Protein AF-A0A537SNF6-F1 (afdb_monomer_lite)

Sequence (215 aa):
MTAASTDTLTTLDEIVDNFSLLEEWDDRYRYVIELGRTLNPLPERQRIDANKVQGCASQVWLATTVHPDGQSGPILTFIGDSDAHIVRGLIAILFAMFSGKRAGDILSTDAIAVFNRLGLREHLTPQRSNGFRSMVERIRMDARAALLARHLLGCFRWSRSNPPKERKRLLGPGDNLPGAFARVIGEGNARERRDCADQRLLASRRRFADDAVLG

Structure (mmCIF, N/CA/C/O backbone):
data_AF-A0A537SNF6-F1
#
_entry.id   AF-A0A537SNF6-F1
#
loop_
_atom_site.group_PDB
_atom_site.id
_atom_site.type_symbol
_atom_site.label_atom_id
_atom_site.label_alt_id
_atom_site.label_comp_id
_atom_site.label_asym_id
_atom_site.label_entity_id
_atom_site.label_seq_id
_atom_site.pdbx_PDB_ins_code
_atom_site.Cartn_x
_atom_site.Cartn_y
_atom_site.Cartn_z
_atom_site.occupancy
_atom_site.B_iso_or_equiv
_atom_site.auth_seq_id
_atom_site.auth_comp_id
_atom_site.auth_asym_id
_atom_site.auth_atom_id
_atom_site.pdbx_PDB_model_num
ATOM 1 N N . MET A 1 1 ? -24.043 22.548 -1.524 1.00 34.47 1 MET A N 1
ATOM 2 C CA . MET A 1 1 ? -24.149 21.101 -1.809 1.00 34.47 1 MET A CA 1
ATOM 3 C C . MET A 1 1 ? -22.881 20.696 -2.543 1.00 34.47 1 MET A C 1
ATOM 5 O O . MET A 1 1 ? -22.803 20.874 -3.747 1.00 34.47 1 MET A O 1
ATOM 9 N N . THR A 1 2 ? -21.849 20.286 -1.812 1.00 29.45 2 THR A N 1
ATOM 10 C CA . THR A 1 2 ? -20.554 19.875 -2.375 1.00 29.45 2 THR A CA 1
ATOM 11 C C . THR A 1 2 ? -20.444 18.364 -2.250 1.00 29.45 2 THR A C 1
ATOM 13 O O . THR A 1 2 ? -20.265 17.846 -1.148 1.00 29.45 2 THR A O 1
ATOM 16 N N . ALA A 1 3 ? -20.611 17.666 -3.372 1.00 33.34 3 ALA A N 1
ATOM 17 C CA . ALA A 1 3 ? -20.217 16.272 -3.495 1.00 33.34 3 ALA A CA 1
ATOM 18 C C . ALA A 1 3 ? -18.689 16.202 -3.371 1.00 33.34 3 ALA A C 1
ATOM 20 O O . ALA A 1 3 ? -17.975 16.953 -4.032 1.00 33.34 3 ALA A O 1
ATOM 21 N N . ALA A 1 4 ? -18.197 15.345 -2.481 1.00 35.06 4 ALA A N 1
ATOM 22 C CA . ALA A 1 4 ? -16.783 15.027 -2.400 1.00 35.06 4 ALA A CA 1
ATOM 23 C C . ALA A 1 4 ? -16.404 14.237 -3.658 1.00 35.06 4 ALA A C 1
ATOM 25 O O . ALA A 1 4 ? -16.856 13.106 -3.832 1.00 35.06 4 ALA A O 1
ATOM 26 N N . SER A 1 5 ? -15.607 14.840 -4.538 1.00 34.25 5 SER A N 1
ATOM 27 C CA . SER A 1 5 ? -15.033 14.176 -5.707 1.00 34.25 5 SER A CA 1
ATOM 28 C C . SER A 1 5 ? -14.084 13.069 -5.245 1.00 34.25 5 SER A C 1
ATOM 30 O O . SER A 1 5 ? -12.918 13.313 -4.952 1.00 34.25 5 SER A O 1
ATOM 32 N N . THR A 1 6 ? -14.607 11.851 -5.122 1.00 39.50 6 THR A N 1
ATOM 33 C CA . THR A 1 6 ? -13.806 10.625 -5.067 1.00 39.50 6 THR A CA 1
ATOM 34 C C . THR A 1 6 ? -13.801 10.083 -6.481 1.00 39.50 6 THR A C 1
ATOM 36 O O . THR A 1 6 ? -14.612 9.228 -6.812 1.00 39.50 6 THR A O 1
ATOM 39 N N . ASP A 1 7 ? -12.979 10.665 -7.342 1.00 50.44 7 ASP A N 1
ATOM 40 C CA . ASP A 1 7 ? -12.898 10.231 -8.730 1.00 50.44 7 ASP A CA 1
ATOM 41 C C . ASP A 1 7 ? -11.431 10.062 -9.123 1.00 50.44 7 ASP A C 1
ATOM 43 O O . ASP A 1 7 ? -10.575 10.840 -8.691 1.00 50.44 7 ASP A O 1
ATOM 47 N N . THR A 1 8 ? -11.156 9.073 -9.974 1.00 52.53 8 THR A N 1
ATOM 48 C CA . THR A 1 8 ? -9.872 8.801 -10.659 1.00 52.53 8 THR A CA 1
ATOM 49 C C . THR A 1 8 ? -8.746 8.052 -9.915 1.00 52.53 8 THR A C 1
ATOM 51 O O . THR A 1 8 ? -7.579 8.420 -10.011 1.00 52.53 8 THR A O 1
ATOM 54 N N . LEU A 1 9 ? -9.024 6.925 -9.252 1.00 62.88 9 LEU A N 1
ATOM 55 C CA . LEU A 1 9 ? -8.006 5.860 -9.152 1.00 62.88 9 LE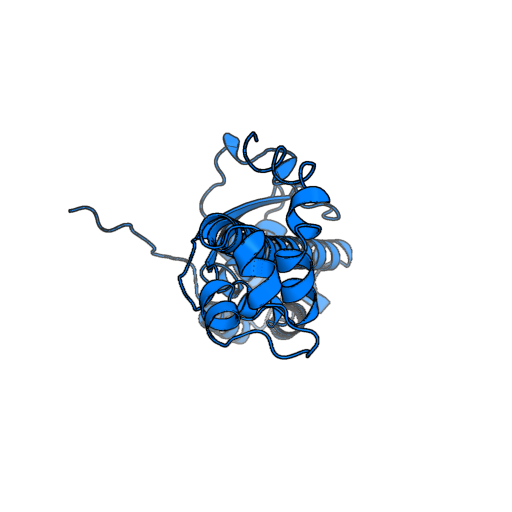U A CA 1
ATOM 56 C C . LEU A 1 9 ? -8.425 4.702 -10.053 1.00 62.88 9 LEU A C 1
ATOM 58 O O . LEU A 1 9 ? -9.515 4.161 -9.878 1.00 62.88 9 LEU A O 1
ATOM 62 N N . THR A 1 10 ? -7.561 4.343 -11.007 1.00 80.12 10 THR A N 1
ATOM 63 C CA . THR A 1 10 ? -7.737 3.169 -11.871 1.00 80.12 10 THR A CA 1
ATOM 64 C C . THR A 1 10 ? -7.947 1.938 -10.999 1.00 80.12 10 THR A C 1
ATOM 66 O O . THR A 1 10 ? -7.202 1.706 -10.040 1.00 80.12 10 THR A O 1
ATOM 69 N N . THR A 1 11 ? -8.986 1.169 -11.298 1.00 90.25 11 THR A N 1
ATOM 70 C CA . THR A 1 11 ? -9.322 -0.022 -10.518 1.00 90.25 11 THR A CA 1
ATOM 71 C C . THR A 1 11 ? -8.279 -1.116 -10.731 1.00 90.25 11 THR A C 1
ATOM 73 O O . THR A 1 11 ? -7.554 -1.129 -11.726 1.00 90.25 11 THR A O 1
ATOM 76 N N . LEU A 1 12 ? -8.186 -2.060 -9.792 1.00 92.00 12 LEU A N 1
ATOM 77 C CA . LEU A 1 12 ? -7.255 -3.179 -9.939 1.00 92.00 12 LEU A CA 1
ATOM 78 C C . LEU A 1 12 ? -7.527 -3.995 -11.212 1.00 92.00 12 LEU A C 1
ATOM 80 O O . LEU A 1 12 ? -6.575 -4.411 -11.867 1.00 92.00 12 LEU A O 1
ATOM 84 N N . ASP A 1 13 ? -8.798 -4.209 -11.554 1.00 91.31 13 ASP A N 1
ATOM 85 C CA . ASP A 1 13 ? -9.181 -4.988 -12.732 1.00 91.31 13 ASP A CA 1
ATOM 86 C C . ASP A 1 13 ? -8.738 -4.281 -14.019 1.00 91.31 13 ASP A C 1
ATOM 88 O O . ASP A 1 13 ? -8.070 -4.892 -14.846 1.00 91.31 13 ASP A O 1
ATOM 92 N N . GLU A 1 14 ? -8.954 -2.966 -14.125 1.00 92.50 14 GLU A N 1
ATOM 93 C CA . GLU A 1 14 ? -8.444 -2.161 -15.244 1.00 92.50 14 GLU A CA 1
ATOM 94 C C . GLU A 1 14 ? -6.913 -2.191 -15.336 1.00 92.50 14 GLU A C 1
ATOM 96 O O . GLU A 1 14 ? -6.360 -2.259 -16.432 1.00 92.50 14 GLU A O 1
ATOM 101 N N . ILE A 1 15 ? -6.199 -2.146 -14.204 1.00 93.81 15 ILE A N 1
ATOM 102 C CA . ILE A 1 15 ? -4.734 -2.278 -14.197 1.00 93.81 15 ILE A CA 1
ATOM 103 C C . ILE A 1 15 ? -4.343 -3.638 -14.774 1.00 93.81 15 ILE A C 1
ATOM 105 O O . ILE A 1 15 ? -3.504 -3.707 -15.667 1.00 93.81 15 ILE A O 1
ATOM 109 N N . VAL A 1 16 ? -4.946 -4.720 -14.284 1.00 93.19 16 VAL A N 1
ATOM 110 C CA . VAL A 1 16 ? -4.656 -6.083 -14.742 1.00 93.19 16 VAL A CA 1
ATOM 111 C C . VAL A 1 16 ? -4.948 -6.245 -16.235 1.00 93.19 16 VAL A C 1
ATOM 113 O O . VAL A 1 16 ? -4.118 -6.813 -16.948 1.00 93.19 16 VAL A O 1
ATOM 116 N N . ASP A 1 17 ? -6.076 -5.722 -16.707 1.00 93.06 17 ASP A N 1
ATOM 117 C CA . ASP A 1 17 ? -6.469 -5.775 -18.113 1.00 93.06 17 ASP A CA 1
ATOM 118 C C . ASP A 1 17 ? -5.474 -5.002 -18.982 1.00 93.06 17 ASP A C 1
ATOM 120 O O . ASP A 1 17 ? -4.966 -5.548 -19.959 1.00 93.06 17 ASP A O 1
ATOM 124 N N . ASN A 1 18 ? -5.081 -3.790 -18.581 1.00 93.50 18 ASN A N 1
ATOM 125 C CA . ASN A 1 18 ? -4.062 -3.019 -19.293 1.00 93.50 18 ASN A CA 1
ATOM 126 C C . ASN A 1 18 ? -2.719 -3.758 -19.344 1.00 93.50 18 ASN A C 1
ATOM 128 O O . ASN A 1 18 ? -2.113 -3.844 -20.406 1.00 93.50 18 ASN A O 1
ATOM 132 N N . PHE A 1 19 ? -2.271 -4.365 -18.240 1.00 93.00 19 PHE A N 1
ATOM 133 C CA . PHE A 1 19 ? -1.048 -5.178 -18.229 1.00 93.00 19 PHE A CA 1
ATOM 134 C C . PHE A 1 19 ? -1.113 -6.379 -19.180 1.00 93.00 19 PHE A C 1
ATOM 136 O O . PHE A 1 19 ? -0.078 -6.771 -19.719 1.00 93.00 19 PHE A O 1
ATOM 143 N N . SER A 1 20 ? -2.298 -6.960 -19.392 1.00 90.94 20 SER A N 1
ATOM 144 C CA . SER A 1 20 ? -2.480 -8.091 -20.310 1.00 90.94 20 SER A CA 1
ATOM 145 C C . SER A 1 20 ? -2.315 -7.710 -21.785 1.00 90.94 20 SER A C 1
ATOM 147 O O . SER A 1 20 ? -1.957 -8.565 -22.590 1.00 90.94 20 SER A O 1
ATOM 149 N N . LEU A 1 21 ? -2.519 -6.430 -22.122 1.00 92.56 21 LEU A N 1
ATOM 150 C CA . LEU A 1 21 ? -2.331 -5.879 -23.468 1.00 92.56 21 LEU A CA 1
ATOM 151 C C . LEU A 1 21 ? -0.874 -5.482 -23.753 1.00 92.56 21 LEU A C 1
ATOM 153 O O . LEU A 1 21 ? -0.519 -5.236 -24.903 1.00 92.56 21 LEU A O 1
ATOM 157 N N . LEU A 1 22 ? -0.034 -5.389 -22.717 1.00 92.75 22 LEU A N 1
ATOM 158 C CA . LEU A 1 22 ? 1.367 -4.990 -22.833 1.00 92.75 22 LEU A CA 1
ATOM 159 C C . LEU A 1 22 ? 2.258 -6.233 -22.919 1.00 92.75 22 LEU A C 1
ATOM 161 O O . LEU A 1 22 ? 2.460 -6.936 -21.923 1.00 92.75 22 LEU A O 1
ATOM 165 N N . GLU A 1 23 ? 2.809 -6.494 -24.102 1.00 87.56 23 GLU A N 1
ATOM 166 C CA . GLU A 1 23 ? 3.713 -7.627 -24.348 1.00 87.56 23 GLU A CA 1
ATOM 167 C C . GLU A 1 23 ? 5.152 -7.315 -23.909 1.00 87.56 23 GLU A C 1
ATOM 169 O O . GLU A 1 23 ? 5.795 -8.134 -23.252 1.00 87.56 23 GLU A O 1
ATOM 174 N N . GLU A 1 24 ? 5.623 -6.098 -24.188 1.00 91.94 24 GLU A N 1
ATOM 175 C CA . GLU A 1 24 ? 6.995 -5.670 -23.913 1.00 91.94 24 GLU A CA 1
ATOM 176 C C . GLU A 1 24 ? 7.182 -5.158 -22.477 1.00 91.94 24 GLU A C 1
ATOM 178 O O . GLU A 1 24 ? 6.372 -4.398 -21.931 1.00 91.94 24 GLU A O 1
ATOM 183 N N . TRP A 1 25 ? 8.306 -5.531 -21.856 1.00 91.12 25 TRP A N 1
ATOM 184 C CA . TRP A 1 25 ? 8.618 -5.121 -20.482 1.00 91.12 25 TRP A CA 1
ATOM 185 C C . TRP A 1 25 ? 8.752 -3.599 -20.330 1.00 91.12 25 TRP A C 1
ATOM 187 O O . TRP A 1 25 ? 8.283 -3.032 -19.340 1.00 91.12 25 TRP A O 1
ATOM 197 N N . ASP A 1 26 ? 9.353 -2.929 -21.311 1.00 92.56 26 ASP A N 1
ATOM 198 C CA . ASP A 1 26 ? 9.548 -1.478 -21.277 1.00 92.56 26 ASP A CA 1
ATOM 199 C C . ASP A 1 26 ? 8.216 -0.722 -21.201 1.00 92.56 26 ASP A C 1
ATOM 201 O O . ASP A 1 26 ? 8.108 0.277 -20.483 1.00 92.56 26 ASP A O 1
ATOM 205 N N . ASP A 1 27 ? 7.179 -1.222 -21.874 1.00 94.31 27 ASP A N 1
ATOM 206 C CA . ASP A 1 27 ? 5.853 -0.610 -21.847 1.00 94.31 27 ASP A CA 1
ATOM 207 C C . ASP A 1 27 ? 5.147 -0.856 -20.514 1.00 94.31 27 ASP A C 1
ATOM 209 O O . ASP A 1 27 ? 4.580 0.075 -19.939 1.00 94.31 27 ASP A O 1
ATOM 213 N N . ARG A 1 28 ? 5.279 -2.058 -19.938 1.00 94.38 28 ARG A N 1
ATOM 214 C CA . ARG A 1 28 ? 4.818 -2.334 -18.565 1.00 94.38 28 ARG A CA 1
ATOM 215 C C . ARG A 1 28 ? 5.488 -1.406 -17.557 1.00 94.38 28 ARG A C 1
ATOM 217 O O . ARG A 1 28 ? 4.828 -0.865 -16.673 1.00 94.38 28 ARG A O 1
ATOM 224 N N . TYR A 1 29 ? 6.793 -1.184 -17.693 1.00 94.00 29 TYR A N 1
ATOM 225 C CA . TYR A 1 29 ? 7.542 -0.295 -16.810 1.00 94.00 29 TYR A CA 1
ATOM 226 C C . TYR A 1 29 ? 7.077 1.166 -16.928 1.00 94.00 29 TYR A C 1
ATOM 228 O O . TYR A 1 29 ? 6.885 1.837 -15.908 1.00 94.00 29 TYR A O 1
ATOM 236 N N . ARG A 1 30 ? 6.845 1.658 -18.154 1.00 95.44 30 ARG A N 1
ATOM 237 C CA . ARG A 1 30 ? 6.268 2.992 -18.400 1.00 95.44 30 ARG A CA 1
ATOM 238 C C . ARG A 1 30 ? 4.878 3.117 -17.792 1.00 95.44 30 ARG A C 1
ATOM 240 O O . ARG A 1 30 ? 4.635 4.083 -17.071 1.00 95.44 30 ARG A O 1
ATOM 247 N N . TYR A 1 31 ? 4.027 2.115 -17.990 1.00 96.44 31 TYR A N 1
ATOM 248 C CA . TYR A 1 31 ? 2.677 2.098 -17.442 1.00 96.44 31 TYR A CA 1
ATOM 249 C C . TYR A 1 31 ? 2.676 2.179 -15.909 1.00 96.44 31 TYR A C 1
ATOM 251 O O . TYR A 1 31 ? 1.945 2.977 -15.328 1.00 96.44 31 TYR A O 1
ATOM 259 N N . VAL A 1 32 ? 3.572 1.457 -15.223 1.00 95.88 32 VAL A N 1
ATOM 260 C CA . VAL A 1 32 ? 3.725 1.591 -13.761 1.00 95.88 32 VAL A CA 1
ATOM 261 C C . VAL A 1 32 ? 4.096 3.023 -13.367 1.00 95.88 32 VAL A C 1
ATOM 263 O O . VAL A 1 32 ? 3.536 3.568 -12.417 1.00 95.88 32 VAL A O 1
ATOM 266 N N . ILE A 1 33 ? 5.025 3.662 -14.080 1.00 95.31 33 ILE A N 1
ATOM 267 C CA . ILE A 1 33 ? 5.395 5.059 -13.805 1.00 95.31 33 ILE A CA 1
ATOM 268 C C . ILE A 1 33 ? 4.199 5.997 -14.011 1.00 95.31 33 ILE A C 1
ATOM 270 O O . ILE A 1 33 ? 4.020 6.926 -13.221 1.00 95.31 33 ILE A O 1
ATOM 274 N N . GLU A 1 34 ? 3.383 5.762 -15.036 1.00 95.62 34 GLU A N 1
ATOM 275 C CA . GLU A 1 34 ? 2.172 6.537 -15.312 1.00 95.62 34 GLU A CA 1
ATOM 276 C C . GLU A 1 34 ? 1.126 6.380 -14.213 1.00 95.62 34 GLU A C 1
ATOM 278 O O . GLU A 1 34 ? 0.639 7.394 -13.716 1.00 95.62 34 GLU A O 1
ATOM 283 N N . LEU A 1 35 ? 0.881 5.158 -13.731 1.00 95.69 35 LEU A N 1
ATOM 284 C CA . LEU A 1 35 ? 0.048 4.916 -12.547 1.00 95.69 35 LEU A CA 1
ATOM 285 C C . LEU A 1 35 ? 0.555 5.711 -11.335 1.00 95.69 35 LEU A C 1
ATOM 287 O O . LEU A 1 35 ? -0.220 6.289 -10.583 1.00 95.69 35 LEU A O 1
ATOM 291 N N . GLY A 1 36 ? 1.873 5.809 -11.156 1.00 95.25 36 GLY A N 1
ATOM 292 C CA . GLY A 1 36 ? 2.456 6.610 -10.079 1.00 95.25 36 GLY A CA 1
ATOM 293 C C . GLY A 1 36 ? 2.192 8.113 -10.211 1.00 95.25 36 GLY A C 1
ATOM 294 O O . GLY A 1 36 ? 2.178 8.818 -9.203 1.00 95.25 36 GLY A O 1
ATOM 295 N N . ARG A 1 37 ? 1.990 8.626 -11.430 1.00 93.44 37 ARG A N 1
ATOM 296 C CA . ARG A 1 37 ? 1.694 10.046 -11.687 1.00 93.44 37 ARG A CA 1
ATOM 297 C C . ARG A 1 37 ? 0.237 10.410 -11.416 1.00 93.44 37 ARG A C 1
ATOM 299 O O . ARG A 1 37 ? -0.031 11.587 -11.206 1.00 93.44 37 ARG A O 1
ATOM 306 N N . THR A 1 38 ? -0.676 9.437 -11.411 1.00 91.31 38 THR A N 1
ATOM 307 C CA . THR A 1 38 ? -2.096 9.672 -11.094 1.00 91.31 38 THR A CA 1
ATOM 308 C C . THR A 1 38 ? -2.356 9.761 -9.591 1.00 91.31 38 THR A C 1
ATOM 310 O O . THR A 1 38 ? -3.430 10.191 -9.178 1.00 91.31 38 THR A O 1
ATOM 313 N N . LEU A 1 39 ? -1.376 9.396 -8.755 1.00 91.56 39 LEU A N 1
ATOM 314 C CA . LEU A 1 39 ? -1.497 9.530 -7.310 1.00 91.56 39 LEU A CA 1
ATOM 315 C C . LEU A 1 39 ? -1.631 10.990 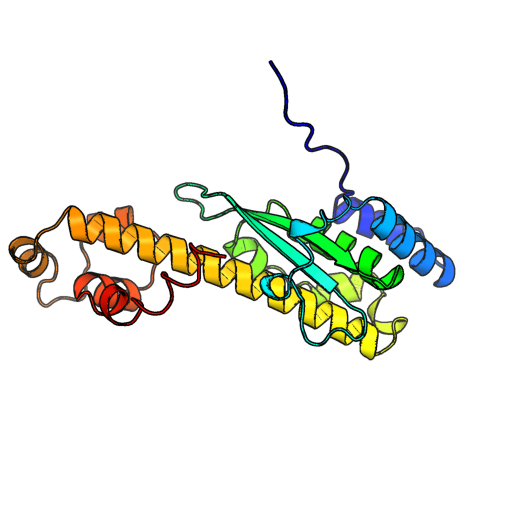-6.881 1.00 91.56 39 LEU A C 1
ATOM 317 O O . LEU A 1 39 ? -0.872 11.863 -7.303 1.00 91.56 39 LEU A O 1
ATOM 321 N N . ASN A 1 40 ? -2.549 11.219 -5.942 1.00 88.94 40 ASN A N 1
ATOM 322 C CA . ASN A 1 40 ? -2.669 12.504 -5.269 1.00 88.94 40 ASN A CA 1
ATOM 323 C C . ASN A 1 40 ? -1.349 12.862 -4.566 1.00 88.94 40 ASN A C 1
ATOM 325 O O . ASN A 1 40 ? -0.795 12.019 -3.852 1.00 88.94 40 ASN A O 1
ATOM 329 N N . PRO A 1 41 ? -0.857 14.106 -4.713 1.00 88.06 41 PRO A N 1
ATOM 330 C CA . PRO A 1 41 ? 0.377 14.526 -4.070 1.00 88.06 41 PRO A CA 1
ATOM 331 C C . PRO A 1 41 ? 0.242 14.439 -2.548 1.00 88.06 41 PRO A C 1
ATOM 333 O O . PRO A 1 41 ? -0.749 14.886 -1.965 1.00 88.06 41 PRO A O 1
ATOM 336 N N . LEU A 1 42 ? 1.261 13.877 -1.897 1.00 91.81 42 LEU A N 1
ATOM 337 C CA . LEU A 1 42 ? 1.301 13.776 -0.444 1.00 91.81 42 LEU A CA 1
ATOM 338 C C . LEU A 1 42 ? 1.594 15.162 0.162 1.00 91.81 42 LEU A C 1
ATOM 340 O O . LEU A 1 42 ? 2.650 15.728 -0.131 1.00 91.81 42 LEU A O 1
ATOM 344 N N . PRO A 1 43 ? 0.715 15.712 1.022 1.00 92.69 43 PRO A N 1
ATOM 345 C CA . PRO A 1 43 ? 0.971 16.989 1.682 1.00 92.69 43 PRO A CA 1
ATOM 346 C C . PRO A 1 43 ? 2.243 16.935 2.533 1.00 92.69 43 PRO A C 1
ATOM 348 O O . PRO A 1 43 ? 2.474 15.937 3.213 1.00 92.69 43 PRO A O 1
ATOM 351 N N . GLU A 1 44 ? 3.012 18.024 2.593 1.00 91.94 44 GLU A N 1
ATOM 352 C CA . GLU A 1 44 ? 4.290 18.052 3.329 1.00 91.94 44 GLU A CA 1
ATOM 353 C C . GLU A 1 44 ? 4.133 17.669 4.810 1.00 91.94 44 GLU A C 1
ATOM 355 O O . GLU A 1 44 ? 4.929 16.915 5.356 1.00 91.94 44 GLU A O 1
ATOM 360 N N . ARG A 1 45 ? 3.021 18.065 5.443 1.00 93.38 45 ARG A N 1
ATOM 361 C CA . ARG A 1 45 ? 2.693 17.676 6.830 1.00 93.38 45 ARG A CA 1
ATOM 362 C C . ARG A 1 45 ? 2.560 16.163 7.053 1.00 93.38 45 ARG A C 1
ATOM 364 O O . ARG A 1 45 ? 2.556 15.719 8.191 1.00 93.38 45 ARG A O 1
ATOM 371 N N . GLN A 1 46 ? 2.370 15.385 5.988 1.00 92.75 46 GLN A N 1
ATOM 372 C CA . GLN A 1 46 ? 2.281 13.926 6.030 1.00 92.75 46 GLN A CA 1
ATOM 373 C C . GLN A 1 46 ? 3.634 13.256 5.734 1.00 92.75 46 GLN A C 1
ATOM 375 O O . GLN A 1 46 ? 3.751 12.041 5.898 1.00 92.75 46 GLN A O 1
ATOM 380 N N . ARG A 1 47 ? 4.673 14.010 5.350 1.00 93.31 47 ARG A N 1
ATOM 381 C CA . ARG A 1 47 ? 6.047 13.520 5.139 1.00 93.31 47 ARG A CA 1
ATOM 382 C C . ARG A 1 47 ? 6.837 13.473 6.450 1.00 93.31 47 ARG A C 1
ATOM 384 O O . ARG A 1 47 ? 7.940 13.991 6.566 1.00 93.31 47 ARG A O 1
ATOM 391 N N . ILE A 1 48 ? 6.251 12.823 7.448 1.00 92.81 48 ILE A N 1
ATOM 392 C CA . ILE A 1 48 ? 6.823 12.654 8.789 1.00 92.81 48 ILE A CA 1
ATOM 393 C C . ILE A 1 48 ? 7.297 11.218 9.003 1.00 92.81 48 ILE A C 1
ATOM 395 O O . ILE A 1 48 ? 6.821 10.290 8.343 1.00 92.81 48 ILE A O 1
ATOM 399 N N . ASP A 1 49 ? 8.199 11.010 9.961 1.00 91.56 49 ASP A N 1
ATOM 400 C CA . ASP A 1 49 ? 8.765 9.684 10.238 1.00 91.56 49 ASP A CA 1
ATOM 401 C C . ASP A 1 49 ? 7.706 8.643 10.631 1.00 91.56 49 ASP A C 1
ATOM 403 O O . ASP A 1 49 ? 7.834 7.477 10.260 1.00 91.56 49 ASP A O 1
ATOM 407 N N . ALA A 1 50 ? 6.609 9.058 11.275 1.00 89.25 50 ALA A N 1
ATOM 408 C CA . ALA A 1 50 ? 5.486 8.173 11.603 1.00 89.25 50 ALA A CA 1
ATOM 409 C C . ALA A 1 50 ? 4.836 7.534 10.355 1.00 89.25 50 ALA A C 1
ATOM 411 O O . ALA A 1 50 ? 4.393 6.384 10.386 1.00 89.25 50 ALA A O 1
ATOM 412 N N . ASN A 1 51 ? 4.835 8.237 9.221 1.00 93.06 51 ASN A N 1
ATOM 413 C CA . ASN A 1 51 ? 4.292 7.739 7.954 1.00 93.06 51 ASN A CA 1
ATOM 414 C C . ASN A 1 51 ? 5.341 7.016 7.103 1.00 93.06 51 ASN A C 1
ATOM 416 O O . ASN A 1 51 ? 5.014 6.458 6.060 1.00 93.06 51 ASN A O 1
ATOM 420 N N . LYS A 1 52 ? 6.607 6.992 7.523 1.00 93.56 52 LYS A N 1
ATOM 421 C CA . LYS A 1 52 ? 7.691 6.413 6.730 1.00 93.56 52 LYS A CA 1
ATOM 422 C C . LYS A 1 52 ? 7.621 4.886 6.717 1.00 93.56 52 LYS A C 1
ATOM 424 O O . LYS A 1 52 ? 7.456 4.244 7.757 1.00 93.56 52 LYS A O 1
ATOM 429 N N . VAL A 1 53 ? 7.775 4.287 5.540 1.00 94.38 53 VAL A N 1
ATOM 430 C CA . VAL A 1 53 ? 7.840 2.828 5.373 1.00 94.38 53 VAL A CA 1
ATOM 431 C C . VAL A 1 53 ? 9.293 2.374 5.473 1.00 94.38 53 VAL A C 1
ATOM 433 O O . VAL A 1 53 ? 10.151 2.810 4.708 1.00 94.38 53 VAL A O 1
ATOM 436 N N . GLN A 1 54 ? 9.570 1.474 6.415 1.00 91.19 54 GLN A N 1
ATOM 437 C CA . GLN A 1 54 ? 10.910 0.929 6.632 1.00 91.19 54 GLN A CA 1
ATOM 438 C C . GLN A 1 54 ? 11.196 -0.252 5.692 1.00 91.19 54 GLN A C 1
ATOM 440 O O . GLN A 1 54 ? 10.296 -0.998 5.306 1.00 91.19 54 GLN A O 1
ATOM 445 N N . GLY A 1 55 ? 12.465 -0.442 5.323 1.00 85.31 55 GLY A N 1
ATOM 446 C CA . GLY A 1 55 ? 12.898 -1.542 4.448 1.00 85.31 55 GLY A CA 1
ATOM 447 C C . GLY A 1 55 ? 12.738 -1.279 2.946 1.00 85.31 55 GLY A C 1
ATOM 448 O O . GLY A 1 55 ? 13.076 -2.139 2.136 1.00 85.31 55 GLY A O 1
ATOM 449 N N . CYS A 1 56 ? 12.280 -0.086 2.560 1.00 86.94 56 CYS A N 1
ATOM 450 C CA . CYS A 1 56 ? 12.412 0.405 1.191 1.00 86.94 56 CYS A CA 1
ATOM 451 C C . CYS A 1 56 ? 13.787 1.056 1.001 1.00 86.94 56 CYS A C 1
ATOM 453 O O . CYS A 1 56 ? 14.289 1.737 1.891 1.00 86.94 56 CYS A O 1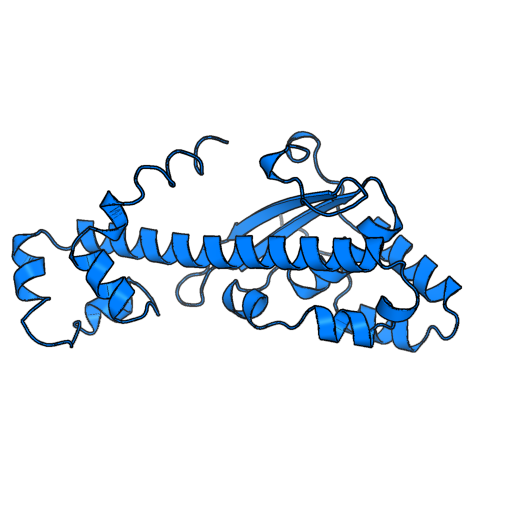
ATOM 455 N N . ALA A 1 57 ? 14.396 0.853 -0.166 1.00 86.25 57 ALA A N 1
ATOM 456 C CA . ALA A 1 57 ? 15.644 1.529 -0.516 1.00 86.25 57 ALA A CA 1
ATOM 457 C C . ALA A 1 57 ? 15.450 3.008 -0.860 1.00 86.25 57 ALA A C 1
ATOM 459 O O . ALA A 1 57 ? 16.285 3.844 -0.540 1.00 86.25 57 ALA A O 1
ATOM 460 N N . SER A 1 58 ? 14.338 3.299 -1.529 1.00 91.62 58 SER A N 1
ATOM 461 C CA . SER A 1 58 ? 13.805 4.640 -1.738 1.00 91.62 58 SER A CA 1
ATOM 462 C C . SER A 1 58 ? 13.050 5.110 -0.504 1.00 91.62 58 SER A C 1
ATOM 464 O O . SER A 1 58 ? 12.492 4.292 0.234 1.00 91.62 58 SER A O 1
ATOM 466 N N . GLN A 1 59 ? 12.964 6.424 -0.316 1.00 94.81 59 GLN A N 1
ATOM 467 C CA . GLN A 1 59 ? 12.098 6.983 0.710 1.00 94.81 59 GLN A CA 1
ATOM 468 C C . GLN A 1 59 ? 10.636 6.802 0.296 1.00 94.81 59 GLN A C 1
ATOM 470 O O . GLN A 1 59 ? 10.251 7.095 -0.837 1.00 94.81 59 GLN A O 1
ATOM 475 N N . VAL A 1 60 ? 9.831 6.275 1.216 1.00 96.94 60 VAL A N 1
ATOM 476 C CA . VAL A 1 60 ? 8.403 6.029 1.017 1.00 96.94 60 VAL A CA 1
ATOM 477 C C . VAL A 1 60 ? 7.657 6.517 2.245 1.00 96.94 60 VAL A C 1
ATOM 479 O O . VAL A 1 60 ? 8.011 6.152 3.369 1.00 96.94 60 VAL A O 1
ATOM 482 N N . TRP A 1 61 ? 6.600 7.288 2.017 1.00 97.00 61 TRP A N 1
ATOM 483 C CA . TRP A 1 61 ? 5.653 7.694 3.047 1.00 97.00 61 TRP A CA 1
ATOM 484 C C . TRP A 1 61 ? 4.262 7.206 2.681 1.00 97.00 61 TRP A C 1
ATOM 486 O O . TRP A 1 61 ? 3.837 7.320 1.533 1.00 97.00 61 TRP A O 1
ATOM 496 N N . LEU A 1 62 ? 3.558 6.671 3.669 1.00 96.25 62 LEU A N 1
ATOM 497 C CA . LEU A 1 62 ? 2.205 6.158 3.556 1.00 96.25 62 LEU A CA 1
ATOM 498 C C . LEU A 1 62 ? 1.432 6.618 4.791 1.00 96.25 62 LEU A C 1
ATOM 500 O O . LEU A 1 62 ? 1.757 6.241 5.916 1.00 96.25 62 LEU A O 1
ATOM 504 N N . ALA A 1 63 ? 0.430 7.462 4.565 1.00 95.06 63 ALA A N 1
ATOM 505 C CA . ALA A 1 63 ? -0.483 7.937 5.588 1.00 95.06 63 ALA A CA 1
ATOM 506 C C . ALA A 1 63 ? -1.833 7.232 5.439 1.00 95.06 63 ALA A C 1
ATOM 508 O O . ALA A 1 63 ? -2.409 7.168 4.348 1.00 95.06 63 ALA A O 1
ATOM 509 N N . THR A 1 64 ? -2.344 6.731 6.559 1.00 95.19 64 THR A N 1
ATOM 510 C CA . THR A 1 64 ? -3.576 5.945 6.621 1.00 95.19 64 THR A CA 1
ATOM 511 C C . THR A 1 64 ? -4.671 6.750 7.297 1.00 95.19 64 THR A C 1
ATOM 513 O O . THR A 1 64 ? -4.487 7.285 8.386 1.00 95.19 64 THR A O 1
ATOM 516 N N . THR A 1 65 ? -5.842 6.811 6.670 1.00 94.31 65 THR A N 1
ATOM 517 C CA . THR A 1 65 ? -7.065 7.330 7.288 1.00 94.31 65 THR A CA 1
ATOM 518 C C . THR A 1 65 ? -8.002 6.165 7.564 1.00 94.31 65 THR A C 1
ATOM 520 O O . THR A 1 65 ? -8.337 5.400 6.659 1.00 94.31 65 THR A O 1
ATOM 523 N N . VAL A 1 66 ? -8.412 6.022 8.824 1.00 92.69 66 VAL A N 1
ATOM 524 C CA . VAL A 1 66 ? -9.330 4.970 9.266 1.00 92.69 66 VAL A CA 1
ATOM 525 C C . VAL A 1 66 ? -10.730 5.552 9.391 1.00 92.69 66 VAL A C 1
ATOM 527 O O . VAL A 1 66 ? -10.981 6.422 10.224 1.00 92.69 66 VAL A O 1
ATOM 530 N N . HIS A 1 67 ? -11.654 5.026 8.599 1.00 90.88 67 HIS A N 1
ATOM 531 C CA . HIS A 1 67 ? -13.069 5.363 8.649 1.00 90.88 67 HIS A CA 1
ATOM 532 C C . HIS A 1 67 ? -13.805 4.302 9.473 1.00 90.88 67 HIS A C 1
ATOM 534 O O . HIS A 1 67 ? -13.773 3.114 9.129 1.00 90.88 67 HIS A O 1
ATOM 540 N N . PRO A 1 68 ? -14.457 4.674 10.585 1.00 82.19 68 PRO A N 1
ATOM 541 C CA . PRO A 1 68 ? -15.243 3.728 11.358 1.00 82.19 68 PRO A CA 1
ATOM 542 C C . PRO A 1 68 ? -16.480 3.312 10.557 1.00 82.19 68 PRO A C 1
ATOM 544 O O . PRO A 1 68 ? -17.330 4.144 10.263 1.00 82.19 68 PRO A O 1
ATOM 547 N N . ASP A 1 69 ? -16.610 2.020 10.253 1.00 75.81 69 ASP A N 1
ATOM 548 C CA . ASP A 1 69 ? -17.781 1.495 9.546 1.00 75.81 69 ASP A CA 1
ATOM 549 C C . ASP A 1 69 ? -18.511 0.419 10.368 1.00 75.81 69 ASP A C 1
ATOM 551 O O . ASP A 1 69 ? -18.306 -0.792 10.245 1.00 75.81 69 ASP A O 1
ATOM 555 N N . GLY A 1 70 ? -19.345 0.917 11.287 1.00 68.06 70 GLY A N 1
ATOM 556 C CA . GLY A 1 70 ? -20.414 0.181 11.963 1.00 68.06 70 GLY A CA 1
ATOM 557 C C . GLY A 1 70 ? -20.093 -1.257 12.398 1.00 68.06 70 GLY A C 1
ATOM 558 O O . GLY A 1 70 ? -19.117 -1.536 13.104 1.00 68.06 70 GLY A O 1
ATOM 559 N N . GLN A 1 71 ? -20.988 -2.182 12.040 1.00 65.75 71 GLN A N 1
ATOM 560 C CA . GLN A 1 71 ? -20.871 -3.609 12.370 1.00 65.75 71 GLN A CA 1
ATOM 561 C C . GLN A 1 71 ? -19.897 -4.351 11.443 1.00 65.75 71 GLN A C 1
ATOM 563 O O . GLN A 1 71 ? -19.269 -5.317 11.878 1.00 65.75 71 GLN A O 1
ATOM 568 N N . SER A 1 72 ? -19.687 -3.848 10.231 1.00 73.50 72 SER A N 1
ATOM 569 C CA . SER A 1 72 ? -18.905 -4.519 9.193 1.00 73.50 72 SER A CA 1
ATOM 570 C C . SER A 1 72 ? -17.391 -4.245 9.271 1.00 73.50 72 SER A C 1
ATOM 572 O O . SER A 1 72 ? -16.608 -4.861 8.554 1.00 73.50 72 SER A O 1
ATOM 574 N N . GLY A 1 73 ? -16.950 -3.378 10.189 1.00 80.88 73 GLY A N 1
ATOM 575 C CA . GLY A 1 73 ? -15.534 -3.148 10.498 1.00 80.88 73 GLY A CA 1
ATOM 576 C C . GLY A 1 73 ? -14.924 -1.972 9.741 1.00 80.88 73 GLY A C 1
ATOM 577 O O . GLY A 1 73 ? -15.483 -1.546 8.741 1.00 80.88 73 GLY A O 1
ATOM 578 N N . PRO A 1 74 ? -13.799 -1.419 10.229 1.00 90.50 74 PRO A N 1
ATOM 579 C CA . PRO A 1 74 ? -13.264 -0.154 9.738 1.00 90.50 74 PRO A CA 1
ATOM 580 C C . PRO A 1 74 ? -12.825 -0.251 8.273 1.00 90.50 74 PRO A C 1
ATOM 582 O O . PRO A 1 74 ? -12.261 -1.266 7.858 1.00 90.50 74 PRO A O 1
ATOM 585 N N . ILE A 1 75 ? -13.056 0.825 7.525 1.00 94.25 75 ILE A N 1
ATOM 586 C CA . ILE A 1 75 ? -12.585 1.019 6.151 1.00 94.25 75 ILE A CA 1
ATOM 587 C C . ILE A 1 75 ? -11.315 1.866 6.198 1.00 94.25 75 ILE A C 1
ATOM 589 O O . ILE A 1 75 ? -11.253 2.844 6.940 1.00 94.25 75 ILE A O 1
ATOM 593 N N . LEU A 1 76 ? -10.293 1.498 5.431 1.00 95.31 76 LEU A N 1
ATOM 594 C CA . LEU A 1 76 ? -9.033 2.238 5.381 1.00 95.31 76 LEU A CA 1
ATOM 595 C C . LEU A 1 76 ? -8.864 2.892 4.013 1.00 95.31 76 LEU A C 1
ATOM 597 O O . LEU A 1 76 ? -9.081 2.261 2.983 1.00 95.31 76 LEU A O 1
ATOM 601 N N . THR A 1 77 ? -8.439 4.150 4.002 1.00 95.50 77 THR A N 1
ATOM 602 C CA . THR A 1 77 ? -7.992 4.852 2.792 1.00 95.50 77 THR A CA 1
ATOM 603 C C . THR A 1 77 ? -6.568 5.336 2.982 1.00 95.50 77 THR A C 1
ATOM 605 O O . THR A 1 77 ? -6.183 5.712 4.091 1.00 95.50 77 THR A O 1
ATOM 608 N N . PHE A 1 78 ? -5.803 5.374 1.899 1.00 95.12 78 PHE A N 1
ATOM 609 C CA . PHE A 1 78 ? -4.373 5.657 1.948 1.00 95.12 78 PHE A CA 1
ATOM 610 C C . PHE A 1 78 ? -4.002 6.812 1.023 1.00 95.12 78 PHE A C 1
ATOM 612 O O . PHE A 1 78 ? -4.585 6.975 -0.048 1.00 95.12 78 PHE A O 1
ATOM 619 N N . ILE A 1 79 ? -3.007 7.589 1.440 1.00 95.38 79 ILE A N 1
ATOM 620 C CA . ILE A 1 79 ? -2.259 8.514 0.586 1.00 95.38 79 ILE A CA 1
ATOM 621 C C . ILE A 1 79 ? -0.773 8.258 0.805 1.00 95.38 79 ILE A C 1
ATOM 623 O O . ILE A 1 79 ? -0.358 7.865 1.895 1.00 95.38 79 ILE A O 1
ATOM 627 N N . GLY A 1 80 ? 0.050 8.456 -0.214 1.00 95.69 80 GLY A N 1
ATOM 628 C CA . GLY A 1 80 ? 1.462 8.129 -0.104 1.00 95.69 80 GLY A CA 1
ATOM 629 C C . GLY A 1 80 ? 2.263 8.594 -1.298 1.00 95.69 80 GLY A C 1
ATOM 630 O O . GLY A 1 80 ? 1.706 8.939 -2.336 1.00 95.69 80 GLY A O 1
ATOM 631 N N . ASP A 1 81 ? 3.575 8.627 -1.116 1.00 96.69 81 ASP A N 1
ATOM 632 C CA . ASP A 1 81 ? 4.513 9.107 -2.121 1.00 96.69 81 ASP A CA 1
ATOM 633 C C . ASP A 1 81 ? 5.900 8.478 -1.935 1.00 96.69 81 ASP A C 1
ATOM 635 O O . ASP A 1 81 ? 6.224 7.924 -0.878 1.00 96.69 81 ASP A O 1
ATOM 639 N N . SER A 1 82 ? 6.721 8.569 -2.980 1.00 96.00 82 SER A N 1
ATOM 640 C CA . SER A 1 82 ? 8.113 8.134 -2.987 1.00 96.00 82 SER A CA 1
ATOM 641 C C . SER A 1 82 ? 8.987 9.015 -3.881 1.00 96.00 82 SER A C 1
ATOM 643 O O . SER A 1 82 ? 8.576 9.461 -4.961 1.00 96.00 82 SER A O 1
ATOM 645 N N . ASP A 1 83 ? 10.239 9.193 -3.457 1.00 93.69 83 ASP A N 1
ATOM 646 C CA . ASP A 1 83 ? 11.305 9.832 -4.238 1.00 93.69 83 ASP A CA 1
ATOM 647 C C . ASP A 1 83 ? 11.626 9.075 -5.544 1.00 93.69 83 ASP A C 1
ATOM 649 O O . ASP A 1 83 ? 12.084 9.676 -6.513 1.00 93.69 83 ASP A O 1
ATOM 653 N N . ALA A 1 84 ? 11.311 7.778 -5.626 1.00 94.75 84 ALA A N 1
ATOM 654 C CA . ALA A 1 84 ? 11.489 6.966 -6.823 1.00 94.75 84 ALA A CA 1
ATOM 655 C C . ALA A 1 84 ? 10.184 6.795 -7.620 1.00 94.75 84 ALA A C 1
ATOM 657 O O . ALA A 1 84 ? 9.208 6.229 -7.126 1.00 94.75 84 ALA A O 1
ATOM 658 N N . HIS A 1 85 ? 10.200 7.172 -8.905 1.00 94.75 85 HIS A N 1
ATOM 659 C CA . HIS A 1 85 ? 9.039 7.059 -9.804 1.00 94.75 85 HIS A CA 1
ATOM 660 C C . HIS A 1 85 ? 8.460 5.643 -9.894 1.00 94.75 85 HIS A C 1
ATOM 662 O O . HIS A 1 85 ? 7.251 5.468 -9.778 1.00 94.75 85 HIS A O 1
ATOM 668 N N . ILE A 1 86 ? 9.318 4.628 -10.037 1.00 94.31 86 ILE A N 1
ATOM 669 C CA . ILE A 1 86 ? 8.866 3.233 -10.106 1.00 94.31 86 ILE A CA 1
ATOM 670 C C . ILE A 1 86 ? 8.158 2.798 -8.817 1.00 94.31 86 ILE A C 1
ATOM 672 O O . ILE A 1 86 ? 7.145 2.111 -8.869 1.00 94.31 86 ILE A O 1
ATOM 676 N N . VAL A 1 87 ? 8.637 3.238 -7.649 1.00 95.62 87 VAL A N 1
ATOM 677 C CA . VAL A 1 87 ? 8.004 2.887 -6.369 1.00 95.62 87 VAL A CA 1
ATOM 678 C C . VAL A 1 87 ? 6.697 3.632 -6.178 1.00 95.62 87 VAL A C 1
ATOM 680 O O . VAL A 1 87 ? 5.754 3.051 -5.659 1.00 95.62 87 VAL A O 1
ATOM 683 N N . ARG A 1 88 ? 6.587 4.862 -6.679 1.00 96.31 88 ARG A N 1
ATOM 684 C CA . ARG A 1 88 ? 5.312 5.583 -6.729 1.00 96.31 88 ARG A CA 1
ATOM 685 C C . ARG A 1 88 ? 4.254 4.830 -7.536 1.00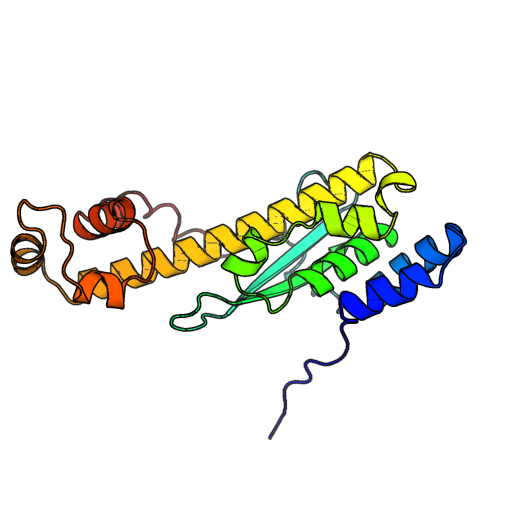 96.31 88 ARG A C 1
ATOM 687 O O . ARG A 1 88 ? 3.116 4.726 -7.100 1.00 96.31 88 ARG A O 1
ATOM 694 N N . GLY A 1 89 ? 4.647 4.225 -8.654 1.00 95.94 89 GLY A N 1
ATOM 695 C CA . GLY A 1 89 ? 3.774 3.330 -9.411 1.00 95.94 89 GLY A CA 1
ATOM 696 C C . GLY A 1 89 ? 3.351 2.080 -8.640 1.00 95.94 89 GLY A C 1
ATOM 697 O O . GLY A 1 89 ? 2.183 1.702 -8.646 1.00 95.94 89 GLY A O 1
ATOM 698 N N . LEU A 1 90 ? 4.276 1.473 -7.894 1.00 96.00 90 LEU A N 1
ATOM 699 C CA . LEU A 1 90 ? 3.953 0.349 -7.009 1.00 96.00 90 LEU A CA 1
ATOM 700 C C . LEU A 1 90 ? 2.981 0.744 -5.885 1.00 96.00 90 LEU A C 1
ATOM 702 O O . LEU A 1 90 ? 2.107 -0.046 -5.533 1.00 96.00 90 LEU A O 1
ATOM 706 N N . ILE A 1 91 ? 3.098 1.963 -5.348 1.00 96.56 91 ILE A N 1
ATOM 707 C CA . ILE A 1 91 ? 2.141 2.521 -4.381 1.00 96.56 91 ILE A CA 1
ATOM 708 C C . ILE A 1 91 ? 0.753 2.642 -5.019 1.00 96.56 91 ILE A C 1
ATOM 710 O O . ILE A 1 91 ? -0.231 2.264 -4.388 1.00 96.56 91 ILE A O 1
ATOM 714 N N . ALA A 1 92 ? 0.663 3.095 -6.273 1.00 96.38 92 ALA A N 1
ATOM 715 C CA . ALA A 1 92 ? -0.611 3.204 -6.983 1.00 96.38 92 ALA A CA 1
ATOM 716 C C . ALA A 1 92 ? -1.324 1.855 -7.120 1.00 96.38 92 ALA A C 1
ATOM 718 O O . ALA A 1 92 ? -2.510 1.756 -6.808 1.00 96.38 92 ALA A O 1
ATOM 719 N N . ILE A 1 93 ? -0.590 0.798 -7.477 1.00 95.62 93 ILE A N 1
ATOM 720 C CA . ILE A 1 93 ? -1.135 -0.567 -7.544 1.00 95.62 93 ILE A CA 1
ATOM 721 C C . ILE A 1 93 ? -1.651 -1.014 -6.168 1.00 95.62 93 ILE A C 1
ATOM 723 O O . ILE A 1 93 ? -2.759 -1.536 -6.057 1.00 95.62 93 ILE A O 1
ATOM 727 N N . LEU A 1 94 ? -0.889 -0.765 -5.097 1.00 96.19 94 LEU A N 1
ATOM 728 C CA . LEU A 1 94 ? -1.327 -1.087 -3.735 1.00 96.19 94 LEU A CA 1
ATOM 729 C C . LEU A 1 94 ? -2.592 -0.321 -3.339 1.00 96.19 94 LEU A C 1
ATOM 731 O O . LEU A 1 94 ? -3.477 -0.882 -2.696 1.00 96.19 94 LEU A O 1
ATOM 735 N N . PHE A 1 95 ? -2.707 0.948 -3.720 1.00 95.94 95 PHE A N 1
ATOM 736 C CA . PHE A 1 95 ? -3.888 1.750 -3.411 1.00 95.94 95 PHE A CA 1
ATOM 737 C C . PHE A 1 95 ? -5.112 1.282 -4.192 1.00 95.94 95 PHE A C 1
ATOM 739 O O . PHE A 1 95 ? -6.183 1.197 -3.596 1.00 95.94 95 PHE A O 1
ATOM 746 N N . ALA A 1 96 ? -4.955 0.889 -5.458 1.00 94.69 96 ALA A N 1
ATOM 747 C CA . ALA A 1 96 ? -6.026 0.275 -6.242 1.00 94.69 96 ALA A CA 1
ATOM 748 C C . ALA A 1 96 ? -6.538 -1.033 -5.608 1.00 94.69 96 ALA A C 1
ATOM 750 O O . ALA A 1 96 ? -7.728 -1.339 -5.670 1.00 94.69 96 ALA A O 1
ATOM 751 N N . MET A 1 97 ? -5.657 -1.791 -4.948 1.00 94.44 97 MET A N 1
ATOM 752 C CA . MET A 1 97 ? -6.035 -3.014 -4.238 1.00 94.44 97 MET A CA 1
ATOM 753 C C . MET A 1 97 ? -6.705 -2.752 -2.884 1.00 94.44 97 MET A C 1
ATOM 755 O O . MET A 1 97 ? -7.679 -3.422 -2.541 1.00 94.44 97 MET A O 1
ATOM 759 N N . PHE A 1 98 ? -6.158 -1.828 -2.089 1.00 96.12 98 PHE A N 1
ATOM 760 C CA . PHE A 1 98 ? -6.441 -1.742 -0.652 1.00 96.12 98 PHE A CA 1
ATOM 761 C C . PHE A 1 98 ? -7.215 -0.501 -0.214 1.00 96.12 98 PHE A C 1
ATOM 763 O O . PHE A 1 98 ? -7.874 -0.540 0.826 1.00 96.12 98 PHE A O 1
ATOM 770 N N . SER A 1 99 ? -7.133 0.607 -0.951 1.00 95.00 99 SER A N 1
ATOM 771 C CA . SER A 1 99 ? -7.794 1.847 -0.547 1.00 95.00 99 SER A CA 1
ATOM 772 C C . SER A 1 99 ? -9.312 1.701 -0.649 1.00 95.00 99 SER A C 1
ATOM 774 O O . SER A 1 99 ? -9.841 1.135 -1.605 1.00 95.00 99 SER A O 1
ATOM 776 N N . GLY A 1 100 ? -10.025 2.168 0.373 1.00 94.12 100 GLY A N 1
ATOM 777 C CA . GLY A 1 100 ? -11.476 2.025 0.485 1.00 94.12 100 GLY A CA 1
ATOM 778 C C . GLY A 1 100 ? -11.942 0.615 0.863 1.00 94.12 100 GLY A C 1
ATOM 779 O O . GLY A 1 100 ? -13.145 0.363 0.877 1.00 94.12 100 GLY A O 1
ATOM 780 N N . LYS A 1 101 ? -11.031 -0.313 1.187 1.00 94.69 101 LYS A N 1
ATOM 781 C CA . LYS A 1 101 ? -11.379 -1.675 1.617 1.00 94.69 101 LYS A CA 1
ATOM 782 C C . LYS A 1 101 ? -11.504 -1.776 3.135 1.00 94.69 101 LYS A C 1
ATOM 784 O O . LYS A 1 101 ? -10.945 -0.974 3.890 1.00 94.69 101 LYS A O 1
ATOM 789 N N . ARG A 1 102 ? -12.231 -2.795 3.599 1.00 94.69 102 ARG A N 1
ATOM 790 C CA . ARG A 1 102 ? -12.335 -3.103 5.030 1.00 94.69 102 ARG A CA 1
ATOM 791 C C . ARG A 1 102 ? -11.024 -3.683 5.530 1.00 94.69 102 ARG A C 1
ATOM 793 O O . ARG A 1 102 ? -10.354 -4.425 4.817 1.00 94.69 102 ARG A O 1
ATOM 800 N N . ALA A 1 103 ? -10.704 -3.443 6.796 1.00 93.31 103 ALA A N 1
ATOM 801 C CA . ALA A 1 103 ? -9.508 -4.012 7.410 1.00 93.31 103 ALA A CA 1
ATOM 802 C C . ALA A 1 103 ? -9.445 -5.551 7.305 1.00 93.31 103 ALA A C 1
ATOM 804 O O . ALA A 1 103 ? -8.368 -6.097 7.095 1.00 93.31 103 ALA A O 1
ATOM 805 N N . GLY A 1 104 ? -10.581 -6.255 7.398 1.00 92.06 104 GLY A N 1
ATOM 806 C CA . GLY A 1 104 ? -10.634 -7.710 7.189 1.00 92.06 104 GLY A CA 1
ATOM 807 C C . GLY A 1 104 ? -10.290 -8.130 5.754 1.00 92.06 104 GLY A C 1
ATOM 808 O O . GLY A 1 104 ? -9.511 -9.063 5.550 1.00 92.06 104 GLY A O 1
ATOM 809 N N . ASP A 1 105 ? -10.798 -7.396 4.763 1.00 94.38 105 ASP A N 1
ATOM 810 C CA . ASP A 1 105 ? -10.536 -7.646 3.339 1.00 94.38 105 ASP A CA 1
ATOM 811 C C . ASP A 1 105 ? -9.059 -7.392 3.004 1.00 94.38 105 ASP A C 1
ATOM 813 O O . ASP A 1 105 ? -8.408 -8.191 2.334 1.00 94.38 105 ASP A O 1
ATOM 817 N N . ILE A 1 106 ? -8.479 -6.323 3.561 1.00 95.69 106 ILE A N 1
ATOM 818 C CA . ILE A 1 106 ? -7.048 -6.009 3.423 1.00 95.69 106 ILE A CA 1
ATOM 819 C C . ILE A 1 106 ? -6.182 -7.165 3.945 1.00 95.69 106 ILE A C 1
ATOM 821 O O . ILE A 1 106 ? -5.179 -7.529 3.331 1.00 95.69 106 ILE A O 1
ATOM 825 N N . LEU A 1 107 ? -6.562 -7.769 5.075 1.00 94.81 107 LEU A N 1
ATOM 826 C CA . LEU A 1 107 ? -5.797 -8.859 5.684 1.00 94.81 107 LEU A CA 1
ATOM 827 C C . LEU A 1 107 ? -5.949 -10.200 4.959 1.00 94.81 107 LEU A C 1
ATOM 829 O O . LEU A 1 107 ? -5.024 -11.017 5.019 1.00 94.81 107 LEU A O 1
ATOM 833 N N . SER A 1 108 ? -7.066 -10.421 4.271 1.00 94.50 108 SER A N 1
ATOM 834 C CA . SER A 1 108 ? -7.324 -11.639 3.490 1.00 94.50 108 SER A CA 1
ATOM 835 C C . SER A 1 108 ? -6.820 -11.561 2.046 1.00 94.50 108 SER A C 1
ATOM 837 O O . SER A 1 108 ? -6.609 -12.597 1.423 1.00 94.50 108 SER A O 1
ATOM 839 N N . THR A 1 109 ? -6.562 -10.360 1.529 1.00 94.00 109 THR A N 1
ATOM 840 C CA . THR A 1 109 ? -6.043 -10.157 0.170 1.00 94.00 109 THR A CA 1
ATOM 841 C C . THR A 1 109 ? -4.578 -10.597 0.049 1.00 94.00 109 THR A C 1
ATOM 843 O O . THR A 1 109 ? -3.718 -10.166 0.827 1.00 94.00 109 THR A O 1
ATOM 846 N N . ASP A 1 110 ? -4.275 -11.406 -0.972 1.00 93.56 110 ASP A N 1
ATOM 847 C CA . ASP A 1 110 ? -2.910 -11.806 -1.331 1.00 93.56 110 ASP A CA 1
ATOM 848 C C . ASP A 1 110 ? -2.300 -10.835 -2.353 1.00 93.56 110 ASP A C 1
ATOM 850 O O . ASP A 1 110 ? -2.453 -10.965 -3.569 1.00 93.56 110 ASP A O 1
ATOM 854 N N . ALA A 1 111 ? -1.567 -9.849 -1.838 1.00 93.38 111 ALA A N 1
ATOM 855 C CA . ALA A 1 111 ? -0.867 -8.879 -2.672 1.00 93.38 111 ALA A CA 1
ATOM 856 C C . ALA A 1 111 ? 0.254 -9.480 -3.519 1.00 93.38 111 ALA A C 1
ATOM 858 O O . ALA A 1 111 ? 0.588 -8.942 -4.574 1.00 93.38 111 ALA A O 1
ATOM 859 N N . ILE A 1 112 ? 0.867 -10.568 -3.053 1.00 92.25 112 ILE A N 1
ATOM 860 C CA . ILE A 1 112 ? 2.002 -11.177 -3.738 1.00 92.25 112 ILE A CA 1
ATOM 861 C C . ILE A 1 112 ? 1.508 -11.952 -4.953 1.00 92.25 112 ILE A C 1
ATOM 863 O O . ILE A 1 112 ? 2.141 -11.880 -6.004 1.00 92.25 112 ILE A O 1
ATOM 867 N N . ALA A 1 113 ? 0.360 -12.620 -4.847 1.00 92.56 113 ALA A N 1
ATOM 868 C CA . ALA A 1 113 ? -0.292 -13.253 -5.987 1.00 92.56 113 ALA A CA 1
ATOM 869 C C . ALA A 1 113 ? -0.615 -12.238 -7.094 1.00 92.56 113 ALA A C 1
ATOM 871 O O . ALA A 1 113 ? -0.281 -12.479 -8.253 1.00 92.56 113 ALA A O 1
ATOM 872 N N . VAL A 1 114 ? -1.179 -11.076 -6.744 1.00 91.81 114 VAL A N 1
ATOM 873 C CA . VAL A 1 114 ? -1.448 -9.993 -7.709 1.00 91.81 114 VAL A CA 1
ATOM 874 C C . VAL A 1 114 ? -0.150 -9.482 -8.334 1.00 91.81 114 VAL A C 1
ATOM 876 O O . VAL A 1 114 ? -0.043 -9.397 -9.553 1.00 91.81 114 VAL A O 1
ATOM 879 N N . PHE A 1 115 ? 0.872 -9.209 -7.523 1.00 92.69 115 PHE A N 1
ATOM 880 C CA . PHE A 1 115 ? 2.167 -8.730 -8.006 1.00 92.69 115 PHE A CA 1
ATOM 881 C C . PHE A 1 115 ? 2.855 -9.714 -8.968 1.00 92.69 115 PHE A C 1
ATOM 883 O O . PHE A 1 115 ? 3.478 -9.296 -9.944 1.00 92.69 115 PHE A O 1
ATOM 890 N N . ASN A 1 116 ? 2.706 -11.021 -8.727 1.00 91.56 116 ASN A N 1
ATOM 891 C CA . ASN A 1 116 ? 3.175 -12.064 -9.638 1.00 91.56 116 ASN A CA 1
ATOM 892 C C . ASN A 1 116 ? 2.336 -12.112 -10.924 1.00 91.56 116 ASN A C 1
ATOM 894 O O . ASN A 1 116 ? 2.902 -12.226 -12.004 1.00 91.56 116 ASN A O 1
ATOM 898 N N . ARG A 1 117 ? 1.004 -11.988 -10.824 1.00 91.25 117 ARG A N 1
ATOM 899 C CA . ARG A 1 117 ? 0.091 -11.980 -11.983 1.00 91.25 117 ARG A CA 1
ATOM 900 C C . ARG A 1 117 ? 0.382 -10.823 -12.941 1.00 91.25 117 ARG A C 1
ATOM 902 O O . ARG A 1 117 ? 0.264 -11.000 -14.144 1.00 91.25 117 ARG A O 1
ATOM 909 N N . LEU A 1 118 ? 0.803 -9.672 -12.417 1.00 91.25 118 LEU A N 1
ATOM 910 C CA . LEU A 1 118 ? 1.237 -8.520 -13.218 1.00 91.25 118 LEU A CA 1
ATOM 911 C C . LEU A 1 118 ? 2.623 -8.719 -13.874 1.00 91.25 118 LEU A C 1
ATOM 913 O O . LEU A 1 118 ? 3.103 -7.835 -14.578 1.00 91.25 118 LEU A O 1
ATOM 917 N N . GLY A 1 119 ? 3.316 -9.834 -13.605 1.00 89.62 119 GLY A N 1
ATOM 918 C CA . GLY A 1 119 ? 4.662 -10.121 -14.116 1.00 89.62 119 GLY A CA 1
ATOM 919 C C . GLY A 1 119 ? 5.769 -9.237 -13.527 1.00 89.62 119 GLY A C 1
ATOM 920 O O . GLY A 1 119 ? 6.933 -9.367 -13.887 1.00 89.62 119 GLY A O 1
ATOM 921 N N . LEU A 1 120 ? 5.449 -8.341 -12.590 1.00 89.75 120 LEU A N 1
ATOM 922 C CA . LEU A 1 120 ? 6.388 -7.338 -12.077 1.00 89.75 120 LEU A CA 1
ATOM 923 C C . LEU A 1 120 ? 7.537 -7.950 -11.268 1.00 89.75 120 LEU A C 1
ATOM 925 O O . LEU A 1 120 ? 8.639 -7.407 -11.234 1.00 89.75 120 LEU A O 1
ATOM 929 N N . ARG A 1 121 ? 7.300 -9.087 -10.611 1.00 88.31 121 ARG A N 1
ATOM 930 C CA . ARG A 1 121 ? 8.303 -9.729 -9.754 1.00 88.31 121 ARG A CA 1
ATOM 931 C C . ARG A 1 121 ? 9.552 -10.176 -10.509 1.00 88.31 121 ARG A C 1
ATOM 933 O O . ARG A 1 121 ? 10.636 -10.125 -9.933 1.00 88.31 121 ARG A O 1
ATOM 940 N N . GLU A 1 122 ? 9.391 -10.657 -11.735 1.00 86.88 122 GLU A N 1
ATOM 941 C CA . GLU A 1 122 ? 10.474 -11.272 -12.510 1.00 86.88 122 GLU A CA 1
ATOM 942 C C . GLU A 1 122 ? 11.405 -10.228 -13.127 1.00 86.88 122 GLU A C 1
ATOM 944 O O . GLU A 1 122 ? 12.590 -10.489 -13.319 1.00 86.88 122 GLU A O 1
ATOM 949 N N . HIS A 1 123 ? 10.889 -9.022 -13.364 1.00 89.00 123 HIS A N 1
ATOM 950 C CA . HIS A 1 123 ? 11.624 -7.958 -14.037 1.00 89.00 123 HIS A CA 1
ATOM 951 C C . HIS A 1 123 ? 12.079 -6.823 -13.108 1.00 89.00 123 HIS A C 1
ATOM 953 O O . HIS A 1 123 ? 12.944 -6.026 -13.476 1.00 89.00 123 HIS A O 1
ATOM 959 N N . LEU A 1 124 ? 11.533 -6.724 -11.891 1.00 90.38 124 LEU A N 1
ATOM 960 C CA . LEU A 1 124 ? 12.018 -5.773 -10.891 1.00 90.38 124 LEU A CA 1
ATOM 961 C C . LEU A 1 124 ? 13.200 -6.333 -10.099 1.00 90.38 124 LEU A C 1
ATOM 963 O O . LEU A 1 124 ? 13.250 -7.507 -9.734 1.00 90.38 124 LEU A O 1
ATOM 967 N N . THR A 1 125 ? 14.136 -5.449 -9.743 1.00 91.50 125 THR A N 1
ATOM 968 C CA . THR A 1 125 ? 15.274 -5.829 -8.899 1.00 91.50 125 THR A CA 1
ATOM 969 C C . THR A 1 125 ? 14.795 -6.366 -7.542 1.00 91.50 125 THR A C 1
ATOM 971 O O . THR A 1 125 ? 13.762 -5.917 -7.024 1.00 91.50 125 THR A O 1
ATOM 974 N N . PRO A 1 126 ? 15.563 -7.263 -6.889 1.00 89.62 126 PRO A N 1
ATOM 975 C CA . PRO A 1 126 ? 15.208 -7.792 -5.569 1.00 89.62 126 PRO A CA 1
ATOM 976 C C . PRO A 1 126 ? 14.899 -6.694 -4.544 1.00 89.62 126 PRO A C 1
ATOM 978 O O . PRO A 1 126 ? 13.996 -6.827 -3.723 1.00 89.62 126 PRO A O 1
ATOM 981 N N . GLN A 1 127 ? 15.601 -5.565 -4.639 1.00 90.81 127 GLN A N 1
ATOM 982 C CA . GLN A 1 127 ? 15.411 -4.406 -3.776 1.00 90.81 127 GLN A CA 1
ATOM 983 C C . GLN A 1 127 ? 14.021 -3.764 -3.931 1.00 90.81 127 GLN A C 1
ATOM 985 O O . GLN A 1 127 ? 13.396 -3.404 -2.934 1.00 90.81 127 GLN A O 1
ATOM 990 N N . ARG A 1 128 ? 13.504 -3.649 -5.160 1.00 92.31 128 ARG A N 1
ATOM 991 C CA . ARG A 1 128 ? 12.158 -3.107 -5.421 1.00 92.31 128 ARG A CA 1
ATOM 992 C C . ARG A 1 128 ? 11.072 -4.088 -4.994 1.00 92.31 128 ARG A C 1
ATOM 994 O O . ARG A 1 128 ? 10.116 -3.676 -4.343 1.00 92.31 128 ARG A O 1
ATOM 1001 N N . SER A 1 129 ? 11.266 -5.375 -5.268 1.00 91.38 129 SER A N 1
ATOM 1002 C CA . SER A 1 129 ? 10.368 -6.442 -4.811 1.00 91.38 129 SER A CA 1
ATOM 1003 C C . SER A 1 129 ? 10.289 -6.518 -3.279 1.00 91.38 129 SER A C 1
ATOM 1005 O O . SER A 1 129 ? 9.209 -6.713 -2.722 1.00 91.38 129 SER A O 1
ATOM 1007 N N . ASN A 1 130 ? 11.402 -6.294 -2.576 1.00 92.38 130 ASN A N 1
ATOM 1008 C CA . ASN A 1 130 ? 11.413 -6.190 -1.115 1.00 92.38 130 ASN A CA 1
ATOM 1009 C C . ASN A 1 130 ? 10.703 -4.921 -0.625 1.00 92.38 130 ASN A C 1
ATOM 1011 O O . ASN A 1 130 ? 9.896 -5.004 0.296 1.00 92.38 130 ASN A O 1
ATOM 1015 N N . GLY A 1 131 ? 10.924 -3.777 -1.282 1.00 93.00 131 GLY A N 1
ATOM 1016 C CA . GLY A 1 131 ? 10.200 -2.540 -0.978 1.00 93.00 131 GLY A CA 1
ATOM 1017 C C . GLY A 1 131 ? 8.681 -2.696 -1.118 1.00 93.00 131 GLY A C 1
ATOM 1018 O O . GLY A 1 131 ? 7.936 -2.281 -0.234 1.00 93.00 131 GLY A O 1
ATOM 1019 N N . PHE A 1 132 ? 8.213 -3.379 -2.169 1.00 94.69 132 PHE A N 1
ATOM 1020 C CA . PHE A 1 132 ? 6.796 -3.717 -2.338 1.00 94.69 132 PHE A CA 1
ATOM 1021 C C . PHE A 1 132 ? 6.245 -4.505 -1.144 1.00 94.69 132 PHE A C 1
ATOM 1023 O O . PHE A 1 132 ? 5.221 -4.135 -0.573 1.00 94.69 132 PHE A O 1
ATOM 1030 N N . ARG A 1 133 ? 6.960 -5.548 -0.705 1.00 94.56 133 ARG A N 1
ATOM 1031 C CA . ARG A 1 133 ? 6.575 -6.351 0.467 1.00 94.56 133 ARG A CA 1
ATOM 1032 C C . ARG A 1 133 ? 6.531 -5.526 1.752 1.00 94.56 133 ARG A C 1
ATOM 1034 O O . ARG A 1 133 ? 5.590 -5.679 2.524 1.00 94.56 133 ARG A O 1
ATOM 1041 N N . SER A 1 134 ? 7.497 -4.634 1.964 1.00 95.44 134 SER A N 1
ATOM 1042 C CA . SER A 1 134 ? 7.493 -3.718 3.110 1.00 95.44 134 SER A CA 1
ATOM 1043 C C . SER A 1 134 ? 6.260 -2.814 3.128 1.00 95.44 134 SER A C 1
ATOM 1045 O O . SER A 1 134 ? 5.661 -2.614 4.184 1.00 95.44 134 SER A O 1
ATOM 1047 N N . MET A 1 135 ? 5.845 -2.296 1.968 1.00 96.25 135 MET A N 1
ATOM 1048 C CA . MET A 1 135 ? 4.627 -1.485 1.857 1.00 96.25 135 MET A CA 1
ATOM 1049 C C . MET A 1 135 ? 3.364 -2.310 2.140 1.00 96.25 135 MET A C 1
ATOM 1051 O O . MET A 1 135 ? 2.490 -1.850 2.874 1.00 96.25 135 MET A O 1
ATOM 1055 N N . VAL A 1 136 ? 3.286 -3.547 1.634 1.00 96.69 136 VAL A N 1
ATOM 1056 C CA . VAL A 1 136 ? 2.183 -4.478 1.939 1.00 96.69 136 VAL A CA 1
ATOM 1057 C C . VAL A 1 136 ? 2.093 -4.749 3.440 1.00 96.69 136 VAL A C 1
ATOM 1059 O O . VAL A 1 136 ? 1.013 -4.643 4.020 1.00 96.69 136 VAL A O 1
ATOM 1062 N N . GLU A 1 137 ? 3.210 -5.069 4.096 1.00 95.81 137 GLU A N 1
ATOM 1063 C CA . GLU A 1 137 ? 3.201 -5.331 5.537 1.00 95.81 137 GLU A CA 1
ATOM 1064 C C . GLU A 1 137 ? 2.828 -4.092 6.348 1.00 95.81 137 GLU A C 1
ATOM 1066 O O . GLU A 1 137 ? 2.058 -4.217 7.300 1.00 95.81 137 GLU A O 1
ATOM 1071 N N . ARG A 1 138 ? 3.263 -2.893 5.940 1.00 95.62 138 ARG A N 1
ATOM 1072 C CA . ARG A 1 138 ? 2.808 -1.641 6.560 1.00 95.62 138 ARG A CA 1
ATOM 1073 C C . ARG A 1 138 ? 1.284 -1.495 6.486 1.00 95.62 138 ARG A C 1
ATOM 1075 O O . ARG A 1 138 ? 0.652 -1.268 7.513 1.00 95.62 138 ARG A O 1
ATOM 1082 N N . ILE A 1 139 ? 0.684 -1.695 5.312 1.00 96.75 139 ILE A N 1
ATOM 1083 C CA . ILE A 1 139 ? -0.776 -1.626 5.128 1.00 96.75 139 ILE A CA 1
ATOM 1084 C C . ILE A 1 139 ? -1.493 -2.670 6.001 1.00 96.75 139 ILE A C 1
ATOM 1086 O O . ILE A 1 139 ? -2.489 -2.368 6.663 1.00 96.75 139 ILE A O 1
ATOM 1090 N N . ARG A 1 140 ? -0.973 -3.903 6.059 1.00 96.00 140 ARG A N 1
ATOM 1091 C CA . ARG A 1 140 ? -1.527 -4.974 6.905 1.00 96.00 140 ARG A CA 1
ATOM 1092 C C . ARG A 1 140 ? -1.402 -4.643 8.393 1.00 96.00 140 ARG A C 1
ATOM 1094 O O . ARG A 1 140 ? -2.311 -4.951 9.161 1.00 96.00 140 ARG A O 1
ATOM 1101 N N . MET A 1 141 ? -0.306 -4.021 8.822 1.00 94.25 141 MET A N 1
ATOM 1102 C CA . MET A 1 141 ? -0.145 -3.543 10.197 1.00 94.25 141 MET A CA 1
ATOM 1103 C C . MET A 1 141 ? -1.196 -2.491 10.550 1.00 94.25 141 MET A C 1
ATOM 1105 O O . MET A 1 141 ? -1.854 -2.636 11.582 1.00 94.25 141 MET A O 1
ATOM 1109 N N . ASP A 1 142 ? -1.421 -1.508 9.680 1.00 93.50 142 ASP A N 1
ATOM 1110 C CA . ASP A 1 142 ? -2.429 -0.466 9.893 1.00 93.50 142 ASP A CA 1
ATOM 1111 C C . ASP A 1 142 ? -3.849 -1.064 9.958 1.00 93.50 142 ASP A C 1
ATOM 1113 O O . ASP A 1 142 ? -4.640 -0.714 10.837 1.00 93.50 142 ASP A O 1
ATOM 1117 N N . ALA A 1 143 ? -4.158 -2.053 9.111 1.00 94.00 143 ALA A N 1
ATOM 1118 C CA . ALA A 1 143 ? -5.426 -2.784 9.155 1.00 94.00 143 ALA A CA 1
ATOM 1119 C C . ALA A 1 143 ? -5.621 -3.563 10.472 1.00 94.00 143 ALA A C 1
ATOM 1121 O O . ALA A 1 143 ? -6.693 -3.497 11.083 1.00 94.00 143 ALA A O 1
ATOM 1122 N N . ARG A 1 144 ? -4.585 -4.262 10.963 1.00 91.69 144 ARG A N 1
ATOM 1123 C CA . ARG A 1 144 ? -4.621 -4.937 12.278 1.00 91.69 144 ARG A CA 1
ATOM 1124 C C . ARG A 1 144 ? -4.837 -3.928 13.406 1.00 91.69 144 ARG A C 1
ATOM 1126 O O . ARG A 1 144 ? -5.656 -4.171 14.291 1.00 91.69 144 ARG A O 1
ATOM 1133 N N . ALA A 1 145 ? -4.133 -2.797 13.369 1.00 87.94 145 ALA A N 1
ATOM 1134 C CA . ALA A 1 145 ? -4.264 -1.740 14.366 1.00 87.94 145 ALA A CA 1
ATOM 1135 C C . ALA A 1 145 ? -5.688 -1.163 14.395 1.00 87.94 145 ALA A C 1
ATOM 1137 O O . ALA A 1 145 ? -6.263 -1.016 15.475 1.00 87.94 145 ALA A O 1
ATOM 1138 N N . ALA A 1 146 ? -6.299 -0.930 13.231 1.00 88.31 146 ALA A N 1
ATOM 1139 C CA . ALA A 1 146 ? -7.675 -0.448 13.124 1.00 88.31 146 ALA A CA 1
ATOM 1140 C C . ALA A 1 146 ? -8.699 -1.433 13.722 1.00 88.31 146 ALA A C 1
ATOM 1142 O O . ALA A 1 146 ? -9.616 -1.021 14.440 1.00 88.31 146 ALA A O 1
ATOM 1143 N N . LEU A 1 147 ? -8.536 -2.740 13.485 1.00 86.50 147 LEU A N 1
ATOM 1144 C CA . LEU A 1 147 ? -9.390 -3.774 14.088 1.00 86.50 147 LEU A CA 1
ATOM 1145 C C . LEU A 1 147 ? -9.249 -3.815 15.613 1.00 86.50 147 LEU A C 1
ATOM 1147 O O . LEU A 1 147 ? -10.253 -3.847 16.328 1.00 86.50 147 LEU A O 1
ATOM 1151 N N . LEU A 1 148 ? -8.014 -3.753 16.117 1.00 83.56 148 LEU A N 1
ATOM 1152 C CA . LEU A 1 148 ? -7.743 -3.725 17.554 1.00 83.56 148 LEU A CA 1
ATOM 1153 C C . LEU A 1 148 ? -8.326 -2.472 18.217 1.00 83.56 148 LEU A C 1
ATOM 1155 O O . LEU A 1 148 ? -8.952 -2.574 19.271 1.00 83.56 148 LEU A O 1
ATOM 1159 N N . ALA A 1 149 ? -8.175 -1.299 17.598 1.00 80.19 149 ALA A N 1
ATOM 1160 C CA . ALA A 1 149 ? -8.729 -0.047 18.106 1.00 80.19 149 ALA A CA 1
ATOM 1161 C C . ALA A 1 149 ? -10.261 -0.109 18.218 1.00 80.19 149 ALA A C 1
ATOM 1163 O O . ALA A 1 149 ? -10.822 0.265 19.252 1.00 80.19 149 ALA A O 1
ATOM 1164 N N . ARG A 1 150 ? -10.945 -0.669 17.209 1.00 77.06 150 ARG A N 1
ATOM 1165 C CA . ARG A 1 150 ? -12.396 -0.920 17.257 1.00 77.06 150 ARG A CA 1
ATOM 1166 C C . ARG A 1 150 ? -12.774 -1.819 18.432 1.00 77.06 150 ARG A C 1
ATOM 1168 O O . ARG A 1 150 ? -13.713 -1.497 19.164 1.00 77.06 150 ARG A O 1
ATOM 1175 N N . HIS A 1 151 ? -12.044 -2.916 18.626 1.00 72.19 151 HIS A N 1
ATOM 1176 C CA . HIS A 1 151 ? -12.296 -3.846 19.724 1.00 72.19 151 HIS A CA 1
ATOM 1177 C C . HIS A 1 151 ? -12.126 -3.160 21.092 1.00 72.19 151 HIS A C 1
ATOM 1179 O O . HIS A 1 151 ? -12.992 -3.266 21.963 1.00 72.19 151 HIS A O 1
ATOM 1185 N N . LEU A 1 152 ? -11.051 -2.386 21.275 1.00 71.81 152 LEU A N 1
ATOM 1186 C CA . LEU A 1 152 ? -10.783 -1.645 22.513 1.00 71.81 152 LEU A CA 1
ATOM 1187 C C . LEU A 1 152 ? -11.851 -0.582 22.812 1.00 71.81 152 LEU A C 1
ATOM 1189 O O . LEU A 1 152 ? -12.297 -0.469 23.956 1.00 71.81 152 LEU A O 1
ATOM 1193 N N . LEU A 1 153 ? -12.313 0.157 21.800 1.00 73.31 153 LEU A N 1
ATOM 1194 C CA . LEU A 1 153 ? -13.400 1.129 21.954 1.00 73.31 153 LEU A CA 1
ATOM 1195 C C . LEU A 1 153 ? -14.723 0.451 22.340 1.00 73.31 153 LEU A C 1
ATOM 1197 O O . LEU A 1 153 ? -15.428 0.936 23.229 1.00 73.31 153 LEU A O 1
ATOM 1201 N N . GLY A 1 154 ? -15.042 -0.697 21.7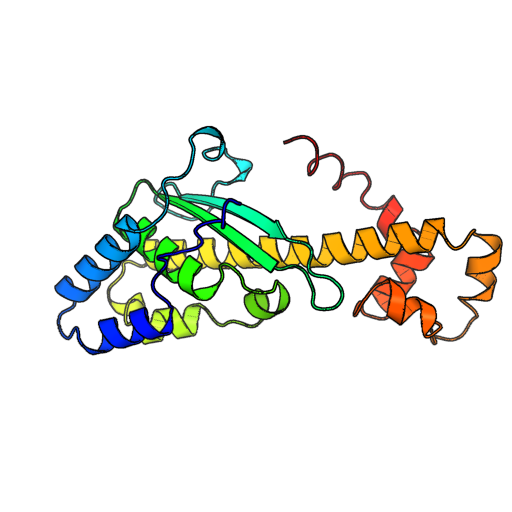30 1.00 69.75 154 GLY A N 1
ATOM 1202 C CA . GLY A 1 154 ? -16.204 -1.513 22.098 1.00 69.75 154 GLY A CA 1
ATOM 1203 C C . GLY A 1 154 ? -16.141 -1.979 23.554 1.00 69.75 154 GLY A C 1
ATOM 1204 O O . GLY A 1 154 ? -17.104 -1.816 24.310 1.00 69.75 154 GLY A O 1
ATOM 1205 N N . CYS A 1 155 ? -14.973 -2.462 23.973 1.00 69.06 155 CYS A N 1
ATOM 1206 C CA . CYS A 1 155 ? -14.683 -2.860 25.346 1.00 69.06 155 CYS A CA 1
ATOM 1207 C C . CYS A 1 155 ? -14.867 -1.737 26.360 1.00 69.06 155 CYS A C 1
ATOM 1209 O O . CYS A 1 155 ? -15.510 -1.910 27.397 1.00 69.06 155 CYS A O 1
ATOM 1211 N N . PHE A 1 156 ? -14.324 -0.565 26.055 1.00 69.19 156 PHE A N 1
ATOM 1212 C CA . PHE A 1 156 ? -14.437 0.597 26.916 1.00 69.19 156 PHE A CA 1
ATOM 1213 C C . PHE A 1 156 ? -15.891 1.069 27.052 1.00 69.19 156 PHE A C 1
ATOM 1215 O O . PHE A 1 156 ? -16.353 1.336 28.165 1.00 69.19 156 PHE A O 1
ATOM 1222 N N . ARG A 1 157 ? -16.646 1.094 25.945 1.00 71.62 157 ARG A N 1
ATOM 1223 C CA . ARG A 1 157 ? -18.076 1.438 25.946 1.00 71.62 157 ARG A CA 1
ATOM 1224 C C . ARG A 1 157 ? -18.889 0.460 26.793 1.00 71.62 157 ARG A C 1
ATOM 1226 O O . ARG A 1 157 ? -19.657 0.898 27.644 1.00 71.62 157 ARG A O 1
ATOM 1233 N N . TRP A 1 158 ? -18.672 -0.846 26.630 1.00 64.81 158 TRP A N 1
ATOM 1234 C CA . TRP A 1 158 ? -19.338 -1.867 27.445 1.00 64.81 158 TRP A CA 1
ATOM 1235 C C . TRP A 1 158 ? -18.979 -1.749 28.931 1.00 64.81 158 TRP A C 1
ATOM 1237 O O . TRP A 1 158 ? -19.858 -1.836 29.790 1.00 64.81 158 TRP A O 1
ATOM 1247 N N . SER A 1 159 ? -17.702 -1.492 29.234 1.00 66.56 159 SER A N 1
ATOM 1248 C CA . SER A 1 159 ? -17.212 -1.317 30.602 1.00 66.56 159 SER A CA 1
ATOM 1249 C C . SER A 1 159 ? -17.859 -0.124 31.315 1.00 66.56 159 SER A C 1
ATOM 1251 O O . SER A 1 159 ? -18.130 -0.219 32.514 1.00 66.56 159 SER A O 1
ATOM 1253 N N . ARG A 1 160 ? -18.151 0.972 30.600 1.00 73.88 160 ARG A N 1
ATOM 1254 C CA . ARG A 1 160 ? -18.920 2.104 31.149 1.00 73.88 160 ARG A CA 1
ATOM 1255 C C . ARG A 1 160 ? -20.384 1.754 31.401 1.00 73.88 160 ARG A C 1
ATOM 1257 O O . ARG A 1 160 ? -20.931 2.188 32.406 1.00 73.88 160 ARG A O 1
ATOM 1264 N N . SER A 1 161 ? -21.007 0.984 30.511 1.00 70.50 161 SER A N 1
ATOM 1265 C CA . SER A 1 161 ? -22.425 0.617 30.625 1.00 70.50 161 SER A CA 1
ATOM 1266 C C . SER A 1 161 ? -22.712 -0.491 31.645 1.00 70.50 161 SER A C 1
ATOM 1268 O O . SER A 1 161 ? -23.874 -0.707 31.955 1.00 70.50 161 SER A O 1
ATOM 1270 N N . ASN A 1 162 ? -21.693 -1.197 32.153 1.00 66.69 162 ASN A N 1
ATOM 1271 C CA . ASN A 1 162 ? -21.858 -2.329 33.075 1.00 66.69 162 ASN A CA 1
ATOM 1272 C C . ASN A 1 162 ? -20.920 -2.180 34.288 1.00 66.69 162 ASN A C 1
ATOM 1274 O O . ASN A 1 162 ? -19.753 -2.572 34.196 1.00 66.69 162 ASN A O 1
ATOM 1278 N N . PRO A 1 163 ? -21.366 -1.623 35.427 1.00 68.38 163 PRO A N 1
ATOM 1279 C CA . PRO A 1 163 ? -20.536 -1.459 36.620 1.00 68.38 163 PRO A CA 1
ATOM 1280 C C . PRO A 1 163 ? -20.039 -2.802 37.208 1.00 68.38 163 PRO A C 1
ATOM 1282 O O . PRO A 1 163 ? -20.631 -3.858 36.974 1.00 68.38 163 PRO A O 1
ATOM 1285 N N . PRO A 1 164 ? -18.962 -2.801 38.026 1.00 66.69 164 PRO A N 1
ATOM 1286 C CA . PRO A 1 164 ? -18.296 -4.023 38.505 1.00 66.69 164 PRO A CA 1
ATOM 1287 C C . PRO A 1 164 ? -19.207 -5.064 39.178 1.00 66.69 164 PRO A C 1
ATOM 1289 O O . PRO A 1 164 ? -18.962 -6.264 39.057 1.00 66.69 164 PRO A O 1
ATOM 1292 N N . LYS A 1 165 ? -20.258 -4.617 39.879 1.00 67.06 165 LYS A N 1
ATOM 1293 C CA . LYS A 1 165 ? -21.213 -5.498 40.573 1.00 67.06 165 LYS A CA 1
ATOM 1294 C C . LYS A 1 165 ? -22.086 -6.300 39.597 1.00 67.06 165 LYS A C 1
ATOM 1296 O O . LYS A 1 165 ? -22.422 -7.444 39.888 1.00 67.06 165 LYS A O 1
ATOM 1301 N N . GLU A 1 166 ? -22.402 -5.731 38.437 1.00 62.88 166 GLU A N 1
ATOM 1302 C CA . GLU A 1 166 ? -23.194 -6.377 37.383 1.00 62.88 166 GLU A CA 1
ATOM 1303 C C . GLU A 1 166 ? -22.325 -7.269 36.489 1.00 62.88 166 GLU A C 1
ATOM 1305 O O . GLU A 1 166 ? -22.756 -8.353 36.096 1.00 62.88 166 GLU A O 1
ATOM 1310 N N . ARG A 1 167 ? -21.052 -6.899 36.270 1.00 63.38 167 ARG A N 1
ATOM 1311 C CA . ARG A 1 167 ? -20.081 -7.728 35.531 1.00 63.38 167 ARG A CA 1
ATOM 1312 C C . ARG A 1 167 ? -19.922 -9.128 36.123 1.00 63.38 167 ARG A C 1
ATOM 1314 O O . ARG A 1 167 ? -19.990 -10.103 35.383 1.00 63.38 167 ARG A O 1
ATOM 1321 N N . LYS A 1 168 ? -19.779 -9.241 37.452 1.00 58.59 168 LYS A N 1
ATOM 1322 C CA . LYS A 1 168 ? -19.670 -10.541 38.151 1.00 58.59 168 LYS A CA 1
ATOM 1323 C C . LYS A 1 168 ? -20.893 -11.442 37.948 1.00 58.59 168 LYS A C 1
ATOM 1325 O O . LYS A 1 168 ? -20.770 -12.656 38.044 1.00 58.59 168 LYS A O 1
ATOM 1330 N N . ARG A 1 169 ? -22.061 -10.852 37.677 1.00 55.59 169 ARG A N 1
ATOM 1331 C CA . ARG A 1 169 ? -23.320 -11.570 37.448 1.00 55.59 169 ARG A CA 1
ATOM 1332 C C . ARG A 1 169 ? -23.453 -12.048 35.993 1.00 55.59 169 ARG A C 1
ATOM 1334 O O . ARG A 1 169 ? -24.075 -13.073 35.754 1.00 55.59 169 ARG A O 1
ATOM 1341 N N . LEU A 1 170 ? -22.844 -11.330 35.045 1.00 54.34 170 LEU A N 1
ATOM 1342 C CA . LEU A 1 170 ? -22.811 -11.665 33.613 1.00 54.34 170 LEU A CA 1
ATOM 1343 C C . LEU A 1 170 ? -21.676 -12.634 33.236 1.00 54.34 170 LEU A C 1
ATOM 1345 O O . LEU A 1 170 ? -21.788 -13.341 32.241 1.00 54.34 170 LEU A O 1
ATOM 1349 N N . LEU A 1 171 ? -20.595 -12.664 34.019 1.00 55.50 171 LEU A N 1
ATOM 1350 C CA . LEU A 1 171 ? -19.404 -13.503 33.824 1.00 55.50 171 LEU A CA 1
ATOM 1351 C C . LEU A 1 171 ? -19.424 -14.736 34.740 1.00 55.50 171 LEU A C 1
ATOM 1353 O O . LEU A 1 171 ? -18.412 -15.063 35.357 1.00 55.50 171 LEU A O 1
ATOM 1357 N N . GLY A 1 172 ? -20.589 -15.376 34.888 1.00 50.59 172 GLY A N 1
ATOM 1358 C CA . GLY A 1 172 ? -20.727 -16.594 35.692 1.00 50.59 172 GLY A CA 1
ATOM 1359 C C . GLY A 1 172 ? -19.717 -17.690 35.294 1.00 50.59 172 GLY A C 1
ATOM 1360 O O . GLY A 1 172 ? -19.089 -17.595 34.244 1.00 50.59 172 GLY A O 1
ATOM 1361 N N . PRO A 1 173 ? -19.556 -18.755 36.100 1.00 47.12 173 PRO A N 1
ATOM 1362 C CA . PRO A 1 173 ? -18.471 -19.742 35.973 1.00 47.12 173 PRO A CA 1
ATOM 1363 C C . PRO A 1 173 ? -18.462 -20.591 34.682 1.00 47.12 173 PRO A C 1
ATOM 1365 O O . PRO A 1 173 ? -17.652 -21.505 34.571 1.00 47.12 173 PRO A O 1
ATOM 1368 N N . GLY A 1 174 ? -19.335 -20.315 33.710 1.00 51.72 174 GLY A N 1
ATOM 1369 C CA . GLY A 1 174 ? -19.377 -20.991 32.416 1.00 51.72 174 GLY A CA 1
ATOM 1370 C C . GLY A 1 174 ? -18.879 -20.098 31.280 1.00 51.72 174 GLY A C 1
ATOM 1371 O O . GLY A 1 174 ? -19.138 -18.899 31.257 1.00 51.72 174 GLY A O 1
ATOM 1372 N N . ASP A 1 175 ? -18.228 -20.703 30.287 1.00 49.06 175 ASP A N 1
ATOM 1373 C CA . ASP A 1 175 ? -17.643 -20.056 29.100 1.00 49.06 175 ASP A CA 1
ATOM 1374 C C . ASP A 1 175 ? -18.639 -19.323 28.170 1.00 49.06 175 ASP A C 1
ATOM 1376 O O . ASP A 1 175 ? -18.244 -18.788 27.131 1.00 49.06 175 ASP A O 1
ATOM 1380 N N . ASN A 1 176 ? -19.925 -19.267 28.524 1.00 49.50 176 ASN A N 1
ATOM 1381 C CA . ASN A 1 176 ? -20.959 -18.614 27.729 1.00 49.50 176 ASN A CA 1
ATOM 1382 C C . ASN A 1 176 ? -21.084 -17.134 28.095 1.00 49.50 176 ASN A C 1
ATOM 1384 O O . ASN A 1 176 ? -21.805 -16.741 29.011 1.00 49.50 176 ASN A O 1
ATOM 1388 N N . LEU A 1 177 ? -20.405 -16.296 27.315 1.00 50.72 177 LEU A N 1
ATOM 1389 C CA . LEU A 1 177 ? -20.634 -14.855 27.317 1.00 50.72 177 LEU A CA 1
ATOM 1390 C C . LEU A 1 177 ? -22.065 -14.569 26.830 1.00 50.72 177 LEU A C 1
ATOM 1392 O O . LEU A 1 177 ? -22.452 -15.073 25.772 1.00 50.72 177 LEU A O 1
ATOM 1396 N N . PRO A 1 178 ? -22.858 -13.751 27.544 1.00 53.53 178 PRO A N 1
ATOM 1397 C CA . PRO A 1 178 ? -24.228 -13.461 27.141 1.00 53.53 178 PRO A CA 1
ATOM 1398 C C . PRO A 1 178 ? -24.263 -12.851 25.733 1.00 53.53 178 PRO A C 1
ATOM 1400 O O . PRO A 1 178 ? -23.396 -12.054 25.376 1.00 53.53 178 PRO A O 1
ATOM 1403 N N . GLY A 1 179 ? -25.285 -13.172 24.930 1.00 48.75 179 GLY A N 1
ATOM 1404 C CA . GLY A 1 179 ? -25.414 -12.683 23.545 1.00 48.75 179 GLY A CA 1
ATOM 1405 C C . GLY A 1 179 ? -25.360 -11.151 23.404 1.00 48.75 179 GLY A C 1
ATOM 1406 O O . GLY A 1 179 ? -24.942 -10.637 22.368 1.00 48.75 179 GLY A O 1
ATOM 1407 N N . ALA A 1 180 ? -25.686 -10.412 24.471 1.00 48.22 180 ALA A N 1
ATOM 1408 C CA . ALA A 1 180 ? -25.501 -8.962 24.560 1.00 48.22 180 ALA A CA 1
ATOM 1409 C C . ALA A 1 180 ? -24.019 -8.527 24.491 1.00 48.22 180 ALA A C 1
ATOM 1411 O O . ALA A 1 180 ? -23.712 -7.491 23.911 1.00 48.22 180 ALA A O 1
ATOM 1412 N N . PHE A 1 181 ? -23.089 -9.330 25.017 1.00 49.50 181 PHE A N 1
ATOM 1413 C CA . PHE A 1 181 ? -21.641 -9.097 24.965 1.00 49.50 181 PHE A CA 1
ATOM 1414 C C . PHE A 1 181 ? -21.095 -9.242 23.535 1.00 49.50 181 PHE A C 1
ATOM 1416 O O . PHE A 1 181 ? -20.358 -8.382 23.055 1.00 49.50 181 PHE A O 1
ATOM 1423 N N . ALA A 1 182 ? -21.532 -10.287 22.819 1.00 51.38 182 ALA A N 1
ATOM 1424 C CA . ALA A 1 182 ? -21.191 -10.515 21.410 1.00 51.38 182 ALA A CA 1
ATOM 1425 C C . ALA A 1 182 ? -21.687 -9.377 20.500 1.00 51.38 182 ALA A C 1
ATOM 1427 O O . ALA A 1 182 ? -20.993 -8.960 19.577 1.00 51.38 182 ALA A O 1
ATOM 1428 N N . ARG A 1 183 ? -22.878 -8.842 20.799 1.00 51.25 183 ARG A N 1
ATOM 1429 C CA . ARG A 1 183 ? -23.540 -7.795 20.008 1.00 51.25 183 ARG A CA 1
ATOM 1430 C C . ARG A 1 183 ? -22.912 -6.403 20.192 1.00 51.25 183 ARG A C 1
ATOM 1432 O O . ARG A 1 183 ? -23.047 -5.561 19.312 1.00 51.25 183 ARG A O 1
ATOM 1439 N N . VAL A 1 184 ? -22.224 -6.152 21.312 1.00 49.66 184 VAL A N 1
ATOM 1440 C CA . VAL A 1 184 ? -21.638 -4.833 21.643 1.00 49.66 184 VAL A CA 1
ATOM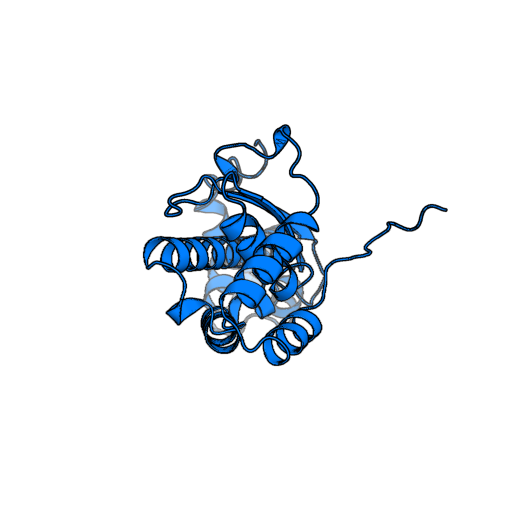 1441 C C . VAL A 1 184 ? -20.165 -4.710 21.240 1.00 49.66 184 VAL A C 1
ATOM 1443 O O . VAL A 1 184 ? -19.722 -3.606 20.915 1.00 49.66 184 VAL A O 1
ATOM 1446 N N . ILE A 1 185 ? -19.413 -5.814 21.263 1.00 49.72 185 ILE A N 1
ATOM 1447 C CA . ILE A 1 185 ? -17.944 -5.816 21.121 1.00 49.72 185 ILE A CA 1
ATOM 1448 C C . ILE A 1 185 ? -17.506 -6.242 19.705 1.00 49.72 185 ILE A C 1
ATOM 1450 O O . ILE A 1 185 ? -16.374 -5.986 19.304 1.00 49.72 185 ILE A O 1
ATOM 1454 N N . GLY A 1 186 ? -18.432 -6.777 18.900 1.00 52.59 186 GLY A N 1
ATOM 1455 C CA . GLY A 1 186 ? -18.134 -7.328 17.579 1.00 52.59 186 GLY A CA 1
ATOM 1456 C C . GLY A 1 186 ? -17.510 -8.723 17.673 1.00 52.59 186 GLY A C 1
ATOM 1457 O O . GLY A 1 186 ? -17.427 -9.318 18.752 1.00 52.59 186 GLY A O 1
ATOM 1458 N N . GLU A 1 187 ? -17.091 -9.270 16.533 1.00 48.06 187 GLU A N 1
ATOM 1459 C CA . GLU A 1 187 ? -16.465 -10.594 16.410 1.00 48.06 187 GLU A CA 1
ATOM 1460 C C . GLU A 1 187 ? -15.039 -10.631 17.002 1.00 48.06 187 GLU A C 1
ATOM 1462 O O . GLU A 1 187 ? -14.062 -10.861 16.305 1.00 48.06 187 GLU A O 1
ATOM 1467 N N . GLY A 1 188 ? -14.894 -10.378 18.305 1.00 46.94 188 GLY A N 1
ATOM 1468 C CA . GLY A 1 188 ? -13.703 -10.762 19.071 1.00 46.94 188 GLY A CA 1
ATOM 1469 C C . GLY A 1 188 ? -13.802 -12.221 19.518 1.00 46.94 188 GLY A C 1
ATOM 1470 O O . GLY A 1 188 ? -14.909 -12.719 19.771 1.00 46.94 188 GLY A O 1
ATOM 1471 N N . ASN A 1 189 ? -12.673 -12.915 19.647 1.00 50.59 189 ASN A N 1
ATOM 1472 C CA . ASN A 1 189 ? -12.647 -14.295 20.136 1.00 50.59 189 ASN A CA 1
ATOM 1473 C C . ASN A 1 189 ? -12.977 -14.363 21.645 1.00 50.59 189 ASN A C 1
ATOM 1475 O O . ASN A 1 189 ? -12.898 -13.373 22.374 1.00 50.59 189 ASN A O 1
ATOM 1479 N N . ALA A 1 190 ? -13.334 -15.546 22.157 1.00 51.25 190 ALA A N 1
ATOM 1480 C CA . ALA A 1 190 ? -13.733 -15.724 23.560 1.00 51.25 190 ALA A CA 1
ATOM 1481 C C . ALA A 1 190 ? -12.667 -15.294 24.596 1.00 51.25 190 ALA A C 1
ATOM 1483 O O . ALA A 1 190 ? -13.014 -15.035 25.747 1.00 51.25 190 ALA A O 1
ATOM 1484 N N . ARG A 1 191 ? -11.386 -15.209 24.216 1.00 53.84 191 ARG A N 1
ATOM 1485 C CA . ARG A 1 191 ? -10.277 -14.754 25.071 1.00 53.84 191 ARG A CA 1
ATOM 1486 C C . ARG A 1 191 ? -10.245 -13.231 25.179 1.00 53.84 191 ARG A C 1
ATOM 1488 O O . ARG A 1 191 ? -10.237 -12.703 26.284 1.00 53.84 191 ARG A O 1
ATOM 1495 N N . GLU A 1 192 ? -10.349 -12.531 24.053 1.00 52.81 192 GLU A N 1
ATOM 1496 C CA . GLU A 1 192 ? -10.407 -11.062 24.000 1.00 52.81 192 GLU A CA 1
ATOM 1497 C C . GLU A 1 192 ? -11.631 -10.528 24.750 1.00 52.81 192 GLU A C 1
ATOM 1499 O O . GLU A 1 192 ? -11.567 -9.526 25.465 1.00 52.81 192 GLU A O 1
ATOM 1504 N N . ARG A 1 193 ? -12.739 -11.269 24.662 1.00 57.44 193 ARG A N 1
ATOM 1505 C CA . ARG A 1 193 ? -13.963 -11.008 25.415 1.00 57.44 193 ARG A CA 1
ATOM 1506 C C . ARG A 1 193 ? -13.764 -11.128 26.935 1.00 57.44 193 ARG A C 1
ATOM 1508 O O . ARG A 1 193 ? -14.271 -10.295 27.682 1.00 57.44 193 ARG A O 1
ATOM 1515 N N . ARG A 1 194 ? -12.978 -12.099 27.411 1.00 58.66 194 ARG A N 1
ATOM 1516 C CA . ARG A 1 194 ? -12.635 -12.239 28.842 1.00 58.66 194 ARG A CA 1
ATOM 1517 C C . ARG A 1 194 ? -11.670 -11.160 29.327 1.00 58.66 194 ARG A C 1
ATOM 1519 O O . ARG A 1 194 ? -11.907 -10.575 30.378 1.00 58.66 194 ARG A O 1
ATOM 1526 N N . ASP A 1 195 ? -10.634 -10.842 28.555 1.00 58.91 195 ASP A N 1
ATOM 1527 C CA . ASP A 1 195 ? -9.634 -9.831 28.939 1.00 58.91 195 ASP A CA 1
ATOM 1528 C C . ASP A 1 195 ? -10.233 -8.411 29.015 1.00 58.91 195 ASP A C 1
ATOM 1530 O O . ASP A 1 195 ? -9.779 -7.552 29.778 1.00 58.91 195 ASP A O 1
ATOM 1534 N N . CYS A 1 196 ? -11.281 -8.175 28.227 1.00 59.34 196 CYS A N 1
ATOM 1535 C CA . CYS A 1 196 ? -12.109 -6.977 28.219 1.00 59.34 196 CYS A CA 1
ATOM 1536 C C . CYS A 1 196 ? -12.999 -6.879 29.470 1.00 59.34 196 CYS A C 1
ATOM 1538 O O . CYS A 1 196 ? -13.101 -5.825 30.103 1.00 59.34 196 CYS A O 1
ATOM 1540 N N . ALA A 1 197 ? -13.595 -8.007 29.856 1.00 57.59 197 ALA A N 1
ATOM 1541 C CA . ALA A 1 197 ? -14.398 -8.167 31.059 1.00 57.59 197 ALA A CA 1
ATOM 1542 C C . ALA A 1 197 ? -13.588 -8.015 32.362 1.00 57.59 197 ALA A C 1
ATOM 1544 O O . ALA A 1 197 ? -14.087 -7.415 33.316 1.00 57.59 197 ALA A O 1
ATOM 1545 N N . ASP A 1 198 ? -12.337 -8.486 32.381 1.00 58.28 198 ASP A N 1
ATOM 1546 C CA . ASP A 1 198 ? -11.423 -8.417 33.534 1.00 58.28 198 ASP A CA 1
ATOM 1547 C C . ASP A 1 198 ? -10.573 -7.125 33.561 1.00 58.28 198 ASP A C 1
ATOM 1549 O O . ASP A 1 198 ? -9.612 -7.010 34.314 1.00 58.28 198 ASP A O 1
ATOM 1553 N N . GLN A 1 199 ? -10.884 -6.142 32.700 1.00 57.94 199 GLN A N 1
ATOM 1554 C CA . GLN A 1 199 ? -10.170 -4.859 32.544 1.00 57.94 199 GLN A CA 1
ATOM 1555 C C . GLN A 1 199 ? -8.657 -4.951 32.242 1.00 57.94 199 GLN A C 1
ATOM 1557 O O . GLN A 1 199 ? -8.005 -3.916 32.088 1.00 57.94 199 GLN A O 1
ATOM 1562 N N . ARG A 1 200 ? -8.083 -6.148 32.074 1.00 57.12 200 ARG A N 1
ATOM 1563 C CA . ARG A 1 200 ? -6.656 -6.353 31.775 1.00 57.12 200 ARG A CA 1
ATOM 1564 C C . ARG A 1 200 ? -6.251 -5.768 30.424 1.00 57.12 200 ARG A C 1
ATOM 1566 O O . ARG A 1 200 ? -5.154 -5.223 30.314 1.00 57.12 200 ARG A O 1
ATOM 1573 N N . LEU A 1 201 ? -7.137 -5.784 29.423 1.00 53.72 201 LEU A N 1
ATOM 1574 C CA . LEU A 1 201 ? -6.905 -5.112 28.132 1.00 53.72 201 LEU A CA 1
ATOM 1575 C C . LEU A 1 201 ? -6.815 -3.580 28.263 1.00 53.72 201 LEU A C 1
ATOM 1577 O O . LEU A 1 201 ? -6.019 -2.953 27.571 1.00 53.72 201 LEU A O 1
ATOM 1581 N N . LEU A 1 202 ? -7.592 -2.977 29.171 1.00 53.09 202 LEU A N 1
ATOM 1582 C CA . LEU A 1 202 ? -7.579 -1.529 29.423 1.00 53.09 202 LEU A CA 1
ATOM 1583 C C . LEU A 1 202 ? -6.392 -1.112 30.311 1.00 53.09 202 LEU A C 1
ATOM 1585 O O . LEU A 1 202 ? -5.804 -0.053 30.104 1.00 53.09 202 LEU A O 1
ATOM 1589 N N . ALA A 1 203 ? -6.018 -1.947 31.286 1.00 48.62 203 ALA A N 1
ATOM 1590 C CA . ALA A 1 203 ? -4.912 -1.684 32.207 1.00 48.62 203 ALA A CA 1
ATOM 1591 C C . ALA A 1 203 ? -3.527 -1.923 31.577 1.00 48.62 203 ALA A C 1
ATOM 1593 O O . ALA A 1 203 ? -2.595 -1.168 31.845 1.00 48.62 203 ALA A O 1
ATOM 1594 N N . SER A 1 204 ? -3.382 -2.924 30.702 1.00 48.72 204 SER A N 1
ATOM 1595 C CA . SER A 1 204 ? -2.100 -3.240 30.046 1.00 48.72 204 SER A CA 1
ATOM 1596 C C . SER A 1 204 ? -1.677 -2.226 28.975 1.00 48.72 204 SER A C 1
ATOM 1598 O O . SER A 1 204 ? -0.506 -2.198 28.600 1.00 48.72 204 SER A O 1
ATOM 1600 N N . ARG A 1 205 ? -2.593 -1.371 28.492 1.00 55.38 205 ARG A N 1
ATOM 1601 C CA . ARG A 1 205 ? -2.364 -0.499 27.325 1.00 55.38 205 ARG A CA 1
ATOM 1602 C C . ARG A 1 205 ? -2.609 0.996 27.536 1.00 55.38 205 ARG A C 1
ATOM 1604 O O . ARG A 1 205 ? -2.618 1.731 26.552 1.00 55.38 205 ARG A O 1
ATOM 1611 N N . ARG A 1 206 ? -2.640 1.494 28.781 1.00 41.72 206 ARG A N 1
ATOM 1612 C CA . ARG A 1 206 ? -2.459 2.944 29.044 1.00 41.72 206 ARG A CA 1
ATOM 1613 C C . ARG A 1 206 ? -1.180 3.528 28.417 1.00 41.72 206 ARG A C 1
ATOM 1615 O O . ARG A 1 206 ? -1.080 4.729 28.298 1.00 41.72 206 ARG A O 1
ATOM 1622 N N . ARG A 1 207 ? -0.236 2.693 27.969 1.00 42.28 207 ARG A N 1
ATOM 1623 C CA . ARG A 1 207 ? 0.965 3.113 27.231 1.00 42.28 207 ARG A CA 1
ATOM 1624 C C . ARG A 1 207 ? 0.825 3.179 25.702 1.00 42.28 207 ARG A C 1
ATOM 1626 O O . ARG A 1 207 ? 1.760 3.620 25.066 1.00 42.28 207 ARG A O 1
ATOM 1633 N N . PHE A 1 208 ? -0.279 2.716 25.106 1.00 38.84 208 PHE A N 1
ATOM 1634 C CA . PHE A 1 208 ? -0.434 2.667 23.637 1.00 38.84 208 PHE A CA 1
ATOM 1635 C C . PHE A 1 208 ? -1.418 3.705 23.079 1.00 38.84 208 PHE A C 1
ATOM 1637 O O . PHE A 1 208 ? -1.341 4.038 21.903 1.00 38.84 208 PHE A O 1
ATOM 1644 N N . ALA A 1 209 ? -2.369 4.183 23.889 1.00 34.31 209 ALA A N 1
ATOM 1645 C CA . ALA A 1 209 ? -3.352 5.180 23.454 1.00 34.31 209 ALA A CA 1
ATOM 1646 C C . ALA A 1 209 ? -2.834 6.624 23.571 1.00 34.31 209 ALA A C 1
ATOM 1648 O O . ALA A 1 209 ? -3.250 7.468 22.782 1.00 34.31 209 ALA A O 1
ATOM 1649 N N . ASP A 1 210 ? -1.908 6.886 24.498 1.00 33.22 210 ASP A N 1
ATOM 1650 C CA . ASP A 1 210 ? -1.334 8.222 24.690 1.00 33.22 210 ASP A CA 1
ATOM 1651 C C . ASP A 1 210 ? -0.426 8.639 23.508 1.00 33.22 210 ASP A C 1
ATOM 1653 O O . ASP A 1 210 ? -0.349 9.822 23.194 1.00 33.22 210 ASP A O 1
ATOM 1657 N N . ASP A 1 211 ? 0.136 7.678 22.759 1.00 37.56 211 ASP A N 1
ATOM 1658 C CA . ASP A 1 211 ? 0.960 7.940 21.563 1.00 37.56 211 ASP A CA 1
ATOM 1659 C C . ASP A 1 211 ? 0.149 8.066 20.254 1.00 37.56 211 ASP A C 1
ATOM 1661 O O . ASP A 1 211 ? 0.657 8.569 19.257 1.00 37.56 211 ASP A O 1
ATOM 1665 N N . ALA A 1 212 ? -1.115 7.621 20.224 1.00 34.38 212 ALA A N 1
ATOM 1666 C CA . ALA A 1 212 ? -1.940 7.598 19.004 1.00 34.38 212 ALA A CA 1
ATOM 1667 C C . ALA A 1 212 ? -2.891 8.805 18.859 1.00 34.38 212 ALA A C 1
ATOM 1669 O O . ALA A 1 212 ? -3.587 8.920 17.852 1.00 34.38 212 ALA A O 1
ATOM 1670 N N . VAL A 1 213 ? -2.961 9.682 19.867 1.00 31.83 213 VAL A N 1
ATOM 1671 C CA . VAL A 1 213 ? -3.861 10.855 19.897 1.00 31.83 213 VAL A CA 1
ATOM 1672 C C . VAL A 1 213 ? -3.087 12.184 19.950 1.00 31.83 213 VAL A C 1
ATOM 1674 O O . VAL A 1 213 ? -3.686 13.243 19.783 1.00 31.83 213 VAL A O 1
ATOM 1677 N N . LEU A 1 214 ? -1.760 12.155 20.122 1.00 28.33 214 LEU A N 1
ATOM 1678 C CA . LEU A 1 214 ? -0.913 13.354 20.229 1.00 28.33 214 LEU A CA 1
ATOM 1679 C C . LEU A 1 214 ? 0.235 13.414 19.199 1.00 28.33 214 LEU A C 1
ATOM 1681 O O . LEU A 1 214 ? 1.282 13.990 19.485 1.00 28.33 214 LEU A O 1
ATOM 1685 N N . GLY A 1 215 ? 0.028 12.868 17.997 1.00 28.92 215 GLY A N 1
ATOM 1686 C CA . GLY A 1 215 ? 0.939 13.015 16.853 1.00 28.92 215 GLY A CA 1
ATOM 1687 C C . GLY A 1 215 ? 0.217 13.484 15.603 1.00 28.92 215 GLY A C 1
ATOM 1688 O O . GLY A 1 215 ? -0.717 12.765 15.187 1.00 28.92 215 GLY A O 1
#

pLDDT: mean 78.46, std 20.39, range [28.33, 97.0]

Secondary structure (DSSP, 8-state):
-----------HHHHHHHHHH--SHHHHHHHHHHHHHSSPPPPGGG-SGGGBPTT-SS-EEEEEEEEP-TTT--EEEEEEEESSHHHHHHHHHHHHHHTTEEHHHHHH--HHHHHHHTTHHHHS-HHHHHHHHHHHHHHHHHHHHHHHHHHHHHHHHHHHHS-HHHHHHHS-SSS---HHHHHHH-S--HHHHHHHHTTHHHHTTTTTSTTSS--

Foldseek 3Di:
DDDDPPDDQQALVNLLVVLVVDPDPVVLQVVLLVLLVSADDDDPVQLDPVQWQPLAPWTKGKDWDWAADPQQAIFIAIHMDTPDSNLSSLVSSVRSCRGRDHLVSLLVDDPVVSCVSSVVVVVDDPNSVRVSVSVSVVSNVVSVVRLVVLLVVLLVVVPVVADPVRLPVQPPPDLDRPVVLCVRRHPDDSVSSVCSSVCVSVVVVPVPVVVVPPD

Radius of gyration: 21.09 Å; chains: 1; bounding box: 41×42×65 Å